Protein AF-A0A0J1LUR9-F1 (afdb_monomer_lite)

Secondary structure (DSSP, 8-state):
-----------------HHHHHHHHHHHHHHS-THHHHHHHHHHHHHHHHHHHHHHHTPPPPPHHHHHHHHHHHHTPPPPPPPTTS-GGGSPPPP--HHHHHHHHHHT-PPPPPP-PPPTTHHHHHHHTT----SSHHHHHHTHHHHHHHHHHHHHHS--------PPPP--GGGS-HHHHSS-HHHHHHHHHHHHHHHHHHHHHHTS-S-SS-SSTTTSPPPTT-------TTT--TT-HHHH-TTSPP-----TT-TT-SSPPPPHHHHHHHHHHHHHHHHHHHHHHHTS--

pLDDT: mean 70.34, std 15.07, range [24.92, 93.5]

Foldseek 3Di:
DDDDDDDDDDPDDDDPPLVNLLVVLCVQLVVDDDPRSVVSVLLSVVSVVVVVVVVLVPDDPDDLQNLQVLLCVLVVHDRDDDDPVDDSVPDDDPDDDPVSVVVSCVVPDRPDPDQQQQRPCLVVLCVVLVHDADPDRVVNSVCVVVSSVVSSVSVVPPDPPPPQPPLDDQDDLVNAPCVQVVPDSVSSRVVSVVSVVVSVVSVVCVPADPDPQHQACVSPPQDPVRPDQQAQPVQRASFFLCSHPVPDDGPNDNDACPPNGPGHDDDPVVVVVVVVVVVVVVVVVVVVVVVPPD

Sequence (294 aa):
MTTNHPAHGPVSLDRLSLNDAIAHADERAEALFGPCAAQHAQLATWLRELQERRKADSADPVSFDELNAAVAEVTGGNQHAWNANIYKGHQEVPFMNYNSLARIVDKYRVPQPAPVVVPDGLRLALSNAGIAAPESDEMLSAKSEKLIQALVTWVKERKPFQSAPAVPEEVSWEDVPEEITEDNMEVALAWAHGFNQCRAAMLQAGNSPVTPDGWCRTCRPVTMNDMRFVVCPECGNKRCPHANDHRHACTGSNEPGQEGSAYQAAPQQEVKSALEHGMQRYAGAMQKLSEGDK

Radius of gyration: 32.82 Å; chains: 1; bounding box: 70×82×93 Å

Structure (mmCIF, N/CA/C/O backbone):
data_AF-A0A0J1LUR9-F1
#
_entry.id   AF-A0A0J1LUR9-F1
#
loop_
_atom_site.group_PDB
_atom_site.id
_atom_site.type_symbol
_atom_site.label_atom_id
_atom_site.label_alt_id
_atom_site.label_comp_id
_atom_site.label_asym_id
_atom_site.label_entity_id
_atom_site.label_seq_id
_atom_site.pdbx_PDB_ins_code
_atom_site.Cartn_x
_atom_site.Cartn_y
_atom_site.Cartn_z
_atom_site.occupancy
_atom_site.B_iso_or_equiv
_atom_site.auth_seq_id
_atom_site.auth_comp_id
_atom_site.auth_asym_id
_atom_site.auth_atom_id
_atom_site.pdbx_PDB_model_num
ATOM 1 N N . MET A 1 1 ? 40.359 24.417 13.595 1.00 29.41 1 MET A N 1
ATOM 2 C CA . MET A 1 1 ? 40.807 23.852 12.306 1.00 29.41 1 MET A CA 1
ATOM 3 C C . MET A 1 1 ? 40.351 22.398 12.314 1.00 29.41 1 MET A C 1
ATOM 5 O O . MET A 1 1 ? 40.818 21.661 13.166 1.00 29.41 1 MET A O 1
ATOM 9 N N . THR A 1 2 ? 39.194 22.049 11.740 1.00 26.19 2 THR A N 1
ATOM 10 C CA . THR A 1 2 ? 39.004 21.663 10.318 1.00 26.19 2 THR A CA 1
ATOM 11 C C . THR A 1 2 ? 40.074 20.675 9.850 1.00 26.19 2 THR A C 1
ATOM 13 O O . THR A 1 2 ? 41.250 20.960 10.019 1.00 26.19 2 THR A O 1
ATOM 16 N N . THR A 1 3 ? 39.810 19.537 9.221 1.00 33.59 3 THR A N 1
ATOM 17 C CA . THR A 1 3 ? 38.622 18.900 8.620 1.00 33.59 3 THR A CA 1
ATOM 18 C C . THR A 1 3 ? 39.150 17.580 8.033 1.00 33.59 3 THR A C 1
ATOM 20 O O . THR A 1 3 ? 40.289 17.567 7.570 1.00 33.59 3 THR A O 1
ATOM 23 N N . ASN A 1 4 ? 38.326 16.527 7.983 1.00 27.27 4 ASN A N 1
ATOM 24 C CA . ASN A 1 4 ? 38.030 15.706 6.788 1.00 27.27 4 ASN A CA 1
ATOM 25 C C . ASN A 1 4 ? 37.753 14.223 7.108 1.00 27.27 4 ASN A C 1
ATOM 27 O O . ASN A 1 4 ? 38.591 13.482 7.609 1.00 27.27 4 ASN A O 1
ATOM 31 N N . HIS A 1 5 ? 36.523 13.847 6.768 1.00 25.25 5 HIS A N 1
ATOM 32 C CA . HIS A 1 5 ? 35.929 12.515 6.576 1.00 25.25 5 HIS A CA 1
ATOM 33 C C . HIS A 1 5 ? 36.316 11.983 5.160 1.00 25.25 5 HIS A C 1
ATOM 35 O O . HIS A 1 5 ? 37.014 12.724 4.463 1.00 25.25 5 HIS A O 1
ATOM 41 N N . PRO A 1 6 ? 35.750 10.894 4.575 1.00 51.88 6 PRO A N 1
ATOM 42 C CA . PRO A 1 6 ? 35.276 9.566 5.039 1.00 51.88 6 PRO A CA 1
ATOM 43 C C . PRO A 1 6 ? 35.841 8.385 4.183 1.00 51.88 6 PRO A C 1
ATOM 45 O O . PRO A 1 6 ? 36.256 8.606 3.054 1.00 51.88 6 PRO A O 1
ATOM 48 N N . ALA A 1 7 ? 35.752 7.123 4.645 1.00 25.42 7 ALA A N 1
ATOM 49 C CA . ALA A 1 7 ? 35.540 5.934 3.781 1.00 25.42 7 ALA A CA 1
ATOM 50 C C . ALA A 1 7 ? 35.374 4.627 4.599 1.00 25.42 7 ALA A C 1
ATOM 52 O O . ALA A 1 7 ? 36.327 4.124 5.176 1.00 25.42 7 ALA A O 1
ATOM 53 N N . HIS A 1 8 ? 34.145 4.099 4.600 1.00 30.41 8 HIS A N 1
ATOM 54 C CA . HIS A 1 8 ? 33.715 2.690 4.701 1.00 30.41 8 HIS A CA 1
ATOM 55 C C . HIS A 1 8 ? 34.299 1.715 5.757 1.00 30.41 8 HIS A C 1
ATOM 57 O O . HIS A 1 8 ? 35.410 1.212 5.643 1.00 30.41 8 HIS A O 1
ATOM 63 N N . GLY A 1 9 ? 33.414 1.288 6.669 1.00 24.92 9 GLY A N 1
ATOM 64 C CA . GLY A 1 9 ? 33.439 0.030 7.437 1.00 24.92 9 GLY A CA 1
ATOM 65 C C . GLY A 1 9 ? 32.079 -0.161 8.138 1.00 24.92 9 GLY A C 1
ATOM 66 O O . GLY A 1 9 ? 31.481 0.842 8.516 1.00 24.92 9 GLY A O 1
ATOM 67 N N . PRO A 1 10 ? 31.511 -1.378 8.211 1.00 31.48 10 PRO A N 1
ATOM 68 C CA . PRO A 1 10 ? 30.087 -1.628 7.988 1.00 31.48 10 PRO A CA 1
ATOM 69 C C . PRO A 1 10 ? 29.224 -1.335 9.217 1.00 31.48 10 PRO A C 1
ATOM 71 O O . PRO A 1 10 ? 29.441 -1.887 10.292 1.00 31.48 10 PRO A O 1
ATOM 74 N N . VAL A 1 11 ? 28.169 -0.539 9.043 1.00 29.33 11 VAL A N 1
ATOM 75 C CA . VAL A 1 11 ? 27.067 -0.511 10.011 1.00 29.33 11 VAL A CA 1
ATOM 76 C C . VAL A 1 11 ? 26.120 -1.651 9.643 1.00 29.33 11 VAL A C 1
ATOM 78 O O . VAL A 1 11 ? 25.184 -1.479 8.865 1.00 29.33 11 VAL A O 1
ATOM 81 N N . SER A 1 12 ? 26.429 -2.844 10.152 1.00 41.19 12 SER A N 1
ATOM 82 C CA . SER A 1 12 ? 25.520 -3.990 10.149 1.00 41.19 12 SER A CA 1
ATOM 83 C C . SER A 1 12 ? 24.542 -3.830 11.308 1.00 41.19 12 SER A C 1
ATOM 85 O O . SER A 1 12 ? 24.874 -4.111 12.455 1.00 41.19 12 SER A O 1
ATOM 87 N N . LEU A 1 13 ? 23.348 -3.331 11.004 1.00 34.88 13 LEU A N 1
ATOM 88 C CA . LEU A 1 13 ? 22.164 -3.500 11.840 1.00 34.88 13 LEU A CA 1
ATOM 89 C C . LEU A 1 13 ? 21.243 -4.420 11.050 1.00 34.88 13 LEU A C 1
ATOM 91 O O . LEU A 1 13 ? 20.850 -4.059 9.939 1.00 34.88 13 LEU A O 1
ATOM 95 N N . ASP A 1 14 ? 20.976 -5.606 11.590 1.00 39.88 14 ASP A N 1
ATOM 96 C CA . ASP A 1 14 ? 20.235 -6.691 10.949 1.00 39.88 14 ASP A CA 1
ATOM 97 C C . ASP A 1 14 ? 18.927 -6.201 10.314 1.00 39.88 14 ASP A C 1
ATOM 99 O O . ASP A 1 14 ? 17.872 -6.047 10.938 1.00 39.88 14 ASP A O 1
ATOM 103 N N . ARG A 1 15 ? 19.002 -5.935 9.009 1.00 43.66 15 ARG A N 1
ATOM 104 C CA . ARG A 1 15 ? 17.842 -5.730 8.157 1.00 43.66 15 ARG A CA 1
ATOM 105 C C . ARG A 1 15 ? 17.238 -7.109 7.948 1.00 43.66 15 ARG A C 1
ATOM 107 O O . ARG A 1 15 ? 17.767 -7.856 7.133 1.00 43.66 15 ARG A O 1
ATOM 114 N N . LEU A 1 16 ? 16.126 -7.424 8.624 1.00 49.53 16 LEU A N 1
ATOM 115 C CA . LEU A 1 16 ? 15.244 -8.494 8.133 1.00 49.53 16 LEU A CA 1
ATOM 116 C C . LEU A 1 16 ? 15.091 -8.299 6.624 1.00 49.53 16 LEU A C 1
ATOM 118 O O . LEU A 1 16 ? 14.771 -7.187 6.173 1.00 49.53 16 LEU A O 1
ATOM 122 N N . SER A 1 17 ? 15.394 -9.351 5.875 1.00 67.19 17 SER A N 1
ATOM 123 C CA . SER A 1 17 ? 15.273 -9.341 4.431 1.00 67.19 17 SER A CA 1
ATOM 124 C C . SER A 1 17 ? 13.818 -9.048 4.063 1.00 67.19 17 SER A C 1
ATOM 126 O O . SER A 1 17 ? 12.898 -9.231 4.865 1.00 67.19 17 SER A O 1
ATOM 128 N N . LEU A 1 18 ? 13.586 -8.561 2.845 1.00 66.50 18 LEU A N 1
ATOM 129 C CA . LEU A 1 18 ? 12.219 -8.326 2.376 1.00 66.50 18 LEU A CA 1
ATOM 130 C C . LEU A 1 18 ? 11.367 -9.609 2.473 1.00 66.50 18 LEU A C 1
ATOM 132 O O . LEU A 1 18 ? 10.183 -9.523 2.777 1.00 66.50 18 LEU A O 1
ATOM 136 N N . ASN A 1 19 ? 11.997 -10.782 2.327 1.00 72.25 19 ASN A N 1
ATOM 137 C CA . ASN A 1 19 ? 11.366 -12.087 2.524 1.00 72.25 19 ASN A CA 1
ATOM 138 C C . ASN A 1 19 ? 10.910 -12.301 3.969 1.00 72.25 19 ASN A C 1
ATOM 140 O O . ASN A 1 19 ? 9.778 -12.720 4.190 1.00 72.25 19 ASN A O 1
ATOM 144 N N . ASP A 1 20 ? 11.750 -11.973 4.951 1.00 72.50 20 ASP A N 1
ATOM 145 C CA . ASP A 1 20 ? 11.396 -12.179 6.358 1.00 72.50 20 ASP A CA 1
ATOM 146 C C . ASP A 1 20 ? 10.268 -11.230 6.794 1.00 72.50 20 ASP A C 1
ATOM 148 O O . ASP A 1 20 ? 9.433 -11.580 7.624 1.00 72.50 20 ASP A O 1
ATOM 152 N N . ALA A 1 21 ? 10.207 -10.028 6.207 1.00 69.62 21 ALA A N 1
ATOM 153 C CA . ALA A 1 21 ? 9.105 -9.094 6.434 1.00 69.62 21 ALA A CA 1
ATOM 154 C C . ALA A 1 21 ? 7.777 -9.596 5.838 1.00 69.62 21 ALA A C 1
ATOM 156 O O . ALA A 1 21 ? 6.734 -9.411 6.464 1.00 69.62 21 ALA A O 1
ATOM 157 N N . ILE A 1 22 ? 7.813 -10.237 4.662 1.00 76.69 22 ILE A N 1
ATOM 158 C CA . ILE A 1 22 ? 6.639 -10.881 4.050 1.00 76.69 22 ILE A CA 1
ATOM 159 C C . ILE A 1 22 ? 6.165 -12.037 4.935 1.00 76.69 22 ILE A C 1
ATOM 161 O O . ILE A 1 22 ? 5.005 -12.049 5.334 1.00 76.69 22 ILE A O 1
ATOM 165 N N . ALA A 1 23 ? 7.074 -12.941 5.310 1.00 74.06 23 ALA A N 1
ATOM 166 C CA . ALA A 1 23 ? 6.755 -14.102 6.138 1.00 74.06 23 ALA A CA 1
ATOM 167 C C . ALA A 1 23 ? 6.146 -13.698 7.490 1.00 74.06 23 ALA A C 1
ATOM 169 O O . ALA A 1 23 ? 5.145 -14.263 7.916 1.00 74.06 23 ALA A O 1
ATOM 170 N N . HIS A 1 24 ? 6.698 -12.666 8.134 1.00 74.12 24 HIS A N 1
ATOM 171 C CA . HIS A 1 24 ? 6.157 -12.149 9.387 1.00 74.12 24 HIS A CA 1
ATOM 172 C C . HIS A 1 24 ? 4.758 -11.534 9.230 1.00 74.12 24 HIS A C 1
ATOM 174 O O . HIS A 1 24 ? 3.910 -11.672 10.111 1.00 74.12 24 HIS A O 1
ATOM 180 N N . ALA A 1 25 ? 4.508 -10.824 8.126 1.00 72.31 25 ALA A N 1
ATOM 181 C CA . ALA A 1 25 ? 3.193 -10.257 7.854 1.00 72.31 25 ALA A CA 1
ATOM 182 C C . ALA A 1 25 ? 2.149 -11.355 7.585 1.00 72.31 25 ALA A C 1
ATOM 184 O O . ALA A 1 25 ? 1.036 -11.244 8.094 1.00 72.31 25 ALA A O 1
ATOM 185 N N . ASP A 1 26 ? 2.517 -12.420 6.869 1.00 77.25 26 ASP A N 1
ATOM 186 C CA . ASP A 1 26 ? 1.652 -13.584 6.630 1.00 77.25 26 ASP A CA 1
ATOM 187 C C . ASP A 1 26 ? 1.330 -14.332 7.930 1.00 77.25 26 ASP A C 1
ATOM 189 O O . ASP A 1 26 ? 0.161 -14.549 8.241 1.00 77.25 26 ASP A O 1
ATOM 193 N N . GLU A 1 27 ? 2.342 -14.632 8.749 1.00 74.12 27 GLU A N 1
ATOM 194 C CA . GLU A 1 27 ? 2.160 -15.298 10.047 1.00 74.12 27 GLU A CA 1
ATOM 195 C C . GLU A 1 27 ? 1.180 -14.519 10.940 1.00 74.12 27 GLU A C 1
ATOM 197 O O . GLU A 1 27 ? 0.311 -15.089 11.599 1.00 74.12 27 GLU A O 1
ATOM 202 N N . ARG A 1 28 ? 1.276 -13.184 10.939 1.00 68.31 28 ARG A N 1
ATOM 203 C CA . ARG A 1 28 ? 0.363 -12.322 11.700 1.00 68.31 28 ARG A CA 1
ATOM 204 C C . ARG A 1 28 ? -1.029 -12.236 11.090 1.00 68.31 28 ARG A C 1
ATOM 206 O O . ARG A 1 28 ? -1.985 -12.076 11.842 1.00 68.31 28 ARG A O 1
ATOM 213 N N . ALA A 1 29 ? -1.157 -12.341 9.772 1.00 69.25 29 ALA A N 1
ATOM 214 C CA . ALA A 1 29 ? -2.458 -12.420 9.120 1.00 69.25 29 ALA A CA 1
ATOM 215 C C . ALA A 1 29 ? -3.196 -13.714 9.491 1.00 69.25 29 ALA A C 1
ATOM 217 O O . ALA A 1 29 ? -4.405 -13.678 9.693 1.00 69.25 29 ALA A O 1
ATOM 218 N N . GLU A 1 30 ? -2.476 -14.829 9.629 1.00 74.38 30 GLU A N 1
ATOM 219 C CA . GLU A 1 30 ? -3.046 -16.125 10.019 1.00 74.38 30 GLU A CA 1
ATOM 220 C C . GLU A 1 30 ? -3.341 -16.223 11.524 1.00 74.38 30 GLU A C 1
ATOM 222 O O . GLU A 1 30 ? -4.343 -16.815 11.921 1.00 74.38 30 GLU A O 1
ATOM 227 N N . ALA A 1 31 ? -2.492 -15.635 12.371 1.00 62.41 31 ALA A N 1
ATOM 228 C CA . ALA A 1 31 ? -2.614 -15.736 13.827 1.00 62.41 31 ALA A CA 1
ATOM 229 C C . ALA A 1 31 ? -3.643 -14.775 14.454 1.00 62.41 31 ALA A C 1
ATOM 231 O O . ALA A 1 31 ? -4.005 -14.935 15.621 1.00 62.41 31 ALA A O 1
ATOM 232 N N . LEU A 1 32 ? -4.071 -13.739 13.728 1.00 65.19 32 LEU A N 1
ATOM 233 C CA . LEU A 1 32 ? -4.989 -12.709 14.221 1.00 65.19 32 LEU A CA 1
ATOM 234 C C . LEU A 1 32 ? -6.389 -12.885 13.619 1.00 65.19 32 LEU A C 1
ATOM 236 O O . LEU A 1 32 ? -6.575 -13.564 12.616 1.00 65.19 32 LEU A O 1
ATOM 240 N N . PHE A 1 33 ? -7.390 -12.225 14.209 1.00 61.62 33 PHE A N 1
ATOM 241 C CA . PHE A 1 33 ? -8.773 -12.260 13.723 1.00 61.62 33 PHE A CA 1
ATOM 242 C C . PHE A 1 33 ? -9.281 -10.865 13.339 1.00 61.62 33 PHE A C 1
ATOM 244 O O . PHE A 1 33 ? -8.815 -9.838 13.844 1.00 61.62 33 PHE A O 1
ATOM 251 N N . GLY A 1 34 ? -10.265 -10.828 12.439 1.00 63.56 34 GLY A N 1
ATOM 252 C CA . GLY A 1 34 ? -10.979 -9.606 12.076 1.00 63.56 34 GLY A CA 1
ATOM 253 C C . GLY A 1 34 ? -10.117 -8.570 11.329 1.00 63.56 34 GLY A C 1
ATOM 254 O O . GLY A 1 34 ? -9.243 -8.939 10.543 1.00 63.56 34 GLY A O 1
ATOM 255 N N . PRO A 1 35 ? -10.341 -7.259 11.541 1.00 55.19 35 PRO A N 1
ATOM 256 C CA . PRO A 1 35 ? -9.682 -6.194 10.777 1.00 55.19 35 PRO A CA 1
ATOM 257 C C . PRO A 1 35 ? -8.151 -6.190 10.883 1.00 55.19 35 PRO A C 1
ATOM 259 O O . PRO A 1 35 ? -7.469 -5.749 9.962 1.00 55.19 35 PRO A O 1
ATOM 262 N N . CYS A 1 36 ? -7.606 -6.692 11.994 1.00 55.28 36 CYS A N 1
ATOM 263 C CA . CYS A 1 36 ? -6.164 -6.759 12.214 1.00 55.28 36 CYS A CA 1
ATOM 264 C C . CYS A 1 36 ? -5.504 -7.791 11.282 1.00 55.28 36 CYS A C 1
ATOM 266 O O . CYS A 1 36 ? -4.502 -7.492 10.635 1.00 55.28 36 CYS A O 1
ATOM 268 N N . ALA A 1 37 ? -6.125 -8.964 11.126 1.00 60.25 37 ALA A N 1
ATOM 269 C CA . ALA A 1 37 ? -5.690 -9.990 10.179 1.00 60.25 37 ALA A CA 1
ATOM 270 C C . ALA A 1 37 ? -5.679 -9.463 8.735 1.00 60.25 37 ALA A C 1
ATOM 272 O O . ALA A 1 37 ? -4.696 -9.615 8.010 1.00 60.25 37 ALA A O 1
ATOM 273 N N . ALA A 1 38 ? -6.745 -8.753 8.348 1.00 62.56 38 ALA A N 1
ATOM 274 C CA . ALA A 1 38 ? -6.871 -8.155 7.020 1.00 62.56 38 ALA A CA 1
ATOM 275 C C . ALA A 1 38 ? -5.778 -7.108 6.736 1.00 62.56 38 ALA A C 1
ATOM 277 O O . ALA A 1 38 ? -5.227 -7.071 5.637 1.00 62.56 38 ALA A O 1
ATOM 278 N N . GLN A 1 39 ? -5.416 -6.289 7.729 1.00 66.94 39 GLN A N 1
ATOM 279 C CA . GLN A 1 39 ? -4.332 -5.308 7.599 1.00 66.94 39 GLN A CA 1
ATOM 280 C C . GLN A 1 39 ? -2.965 -5.975 7.402 1.00 66.94 39 GLN A C 1
ATOM 282 O O . GLN A 1 39 ? -2.175 -5.527 6.571 1.00 66.94 39 GLN A O 1
ATOM 287 N N . HIS A 1 40 ? -2.691 -7.058 8.132 1.00 68.75 40 HIS A N 1
ATOM 288 C CA . HIS A 1 40 ? -1.452 -7.819 7.980 1.00 68.75 40 HIS A CA 1
ATOM 289 C C . HIS A 1 40 ? -1.367 -8.522 6.612 1.00 68.75 40 HIS A C 1
ATOM 291 O O . HIS A 1 40 ? -0.330 -8.438 5.952 1.00 68.75 40 HIS A O 1
ATOM 297 N N . ALA A 1 41 ? -2.473 -9.090 6.120 1.00 70.19 41 ALA A N 1
ATOM 298 C CA . ALA A 1 41 ? -2.552 -9.667 4.774 1.00 70.19 41 ALA A CA 1
ATOM 299 C C . ALA A 1 41 ? -2.333 -8.613 3.670 1.00 70.19 41 ALA A C 1
ATOM 301 O O . ALA A 1 41 ? -1.650 -8.853 2.667 1.00 70.19 41 ALA A O 1
ATOM 302 N N . GLN A 1 42 ? -2.883 -7.412 3.863 1.00 73.88 42 GLN A N 1
ATOM 303 C CA . GLN A 1 42 ? -2.702 -6.302 2.934 1.00 73.88 42 GLN A CA 1
ATOM 304 C C . GLN A 1 42 ? -1.245 -5.810 2.915 1.00 73.88 42 GLN A C 1
ATOM 306 O O . GLN A 1 42 ? -0.678 -5.606 1.841 1.00 73.88 42 GLN A O 1
ATOM 311 N N . LEU A 1 43 ? -0.598 -5.711 4.082 1.00 76.19 43 LEU A N 1
ATOM 312 C CA . LEU A 1 43 ? 0.825 -5.382 4.185 1.00 76.19 43 LEU A CA 1
ATOM 313 C C . LEU A 1 43 ? 1.703 -6.421 3.470 1.00 76.19 43 LEU A C 1
ATOM 315 O O . LEU A 1 43 ? 2.598 -6.038 2.717 1.00 76.19 43 LEU A O 1
ATOM 319 N N . ALA A 1 44 ? 1.432 -7.719 3.650 1.00 76.88 44 ALA A N 1
ATOM 320 C CA . ALA A 1 44 ? 2.150 -8.785 2.948 1.00 76.88 44 ALA A CA 1
ATOM 321 C C . ALA A 1 44 ? 2.029 -8.643 1.420 1.00 76.88 44 ALA A C 1
ATOM 323 O O . ALA A 1 44 ? 3.008 -8.810 0.691 1.00 76.88 44 ALA A O 1
ATOM 324 N N . THR A 1 45 ? 0.848 -8.259 0.930 1.00 80.06 45 THR A N 1
ATOM 325 C CA . THR A 1 45 ? 0.602 -8.003 -0.498 1.00 80.06 45 THR A CA 1
ATOM 326 C C . THR A 1 45 ? 1.469 -6.858 -1.029 1.00 80.06 45 THR A C 1
ATOM 328 O O . THR A 1 45 ? 2.160 -7.033 -2.033 1.00 80.06 45 THR A O 1
ATOM 331 N N . TRP A 1 46 ? 1.526 -5.718 -0.331 1.00 79.25 46 TRP A N 1
ATOM 332 C CA . TRP A 1 46 ? 2.378 -4.590 -0.736 1.00 79.25 46 TRP A CA 1
ATOM 333 C C . TRP A 1 46 ? 3.871 -4.928 -0.708 1.00 79.25 46 TRP A C 1
ATOM 335 O O . TRP A 1 46 ? 4.631 -4.469 -1.560 1.00 79.25 46 TRP A O 1
ATOM 345 N N . LEU A 1 47 ? 4.308 -5.733 0.265 1.00 78.12 47 LEU A N 1
ATOM 346 C CA . LEU A 1 47 ? 5.705 -6.150 0.370 1.00 78.12 47 LEU A CA 1
ATOM 347 C C . LEU A 1 47 ? 6.124 -7.062 -0.790 1.00 78.12 47 LEU A C 1
ATOM 349 O O . LEU A 1 47 ? 7.233 -6.904 -1.304 1.00 78.12 47 LEU A O 1
ATOM 353 N N . ARG A 1 48 ? 5.237 -7.955 -1.248 1.00 79.25 48 ARG A N 1
ATOM 354 C CA . ARG A 1 48 ? 5.468 -8.761 -2.459 1.00 79.25 48 ARG A CA 1
ATOM 355 C C . ARG A 1 48 ? 5.529 -7.895 -3.715 1.00 79.25 48 ARG A C 1
ATOM 357 O O . ARG A 1 48 ? 6.415 -8.087 -4.540 1.00 79.25 48 ARG A O 1
ATOM 364 N N . GLU A 1 49 ? 4.654 -6.899 -3.842 1.00 76.19 49 GLU A N 1
ATOM 365 C CA . GLU A 1 49 ? 4.697 -5.973 -4.979 1.00 76.19 49 GLU A CA 1
ATOM 366 C C . GLU A 1 49 ? 6.013 -5.177 -5.018 1.00 76.19 49 GLU A C 1
ATOM 368 O O . GLU A 1 49 ? 6.642 -5.047 -6.070 1.00 76.19 49 GLU A O 1
ATOM 373 N N . LEU A 1 50 ? 6.489 -4.707 -3.861 1.00 70.31 50 LEU A N 1
ATOM 374 C CA . LEU A 1 50 ? 7.798 -4.064 -3.745 1.00 70.31 50 LEU A CA 1
ATOM 375 C C . LEU A 1 50 ? 8.944 -5.015 -4.125 1.00 70.31 50 LEU A C 1
ATOM 377 O O . LEU A 1 50 ? 9.923 -4.590 -4.740 1.00 70.31 50 LEU A O 1
ATOM 381 N N . GLN A 1 51 ? 8.833 -6.296 -3.768 1.00 75.25 51 GLN A N 1
ATOM 382 C CA . GLN A 1 51 ? 9.828 -7.305 -4.116 1.00 75.25 51 GLN A CA 1
ATOM 383 C C . GLN A 1 51 ? 9.926 -7.509 -5.627 1.00 75.25 51 GLN A C 1
ATOM 385 O O . GLN A 1 51 ? 11.035 -7.542 -6.159 1.00 75.25 51 GLN A O 1
ATOM 390 N N . GLU A 1 52 ? 8.793 -7.610 -6.319 1.00 69.94 52 GLU A N 1
ATOM 391 C CA . GLU A 1 52 ? 8.770 -7.755 -7.776 1.00 69.94 52 GLU A CA 1
ATOM 392 C C . GLU A 1 52 ? 9.334 -6.518 -8.483 1.00 69.94 52 GLU A C 1
ATOM 394 O O . GLU A 1 52 ? 10.118 -6.653 -9.421 1.00 69.94 52 GLU A O 1
ATOM 399 N N . ARG A 1 53 ? 9.054 -5.311 -7.976 1.00 65.88 53 ARG A N 1
ATOM 400 C CA . ARG A 1 53 ? 9.672 -4.077 -8.495 1.00 65.88 53 ARG A CA 1
ATOM 401 C C . ARG A 1 53 ? 11.192 -4.086 -8.337 1.00 65.88 53 ARG A C 1
ATOM 403 O O . ARG A 1 53 ? 11.905 -3.785 -9.288 1.00 65.88 53 ARG A O 1
ATOM 410 N N . ARG A 1 54 ? 11.704 -4.516 -7.178 1.00 65.44 54 ARG A N 1
ATOM 411 C CA . ARG A 1 54 ? 13.156 -4.646 -6.966 1.00 65.44 54 ARG A CA 1
ATOM 412 C C . ARG A 1 54 ? 13.802 -5.683 -7.880 1.00 65.44 54 ARG A C 1
ATOM 414 O O . ARG A 1 54 ? 14.929 -5.461 -8.303 1.00 65.44 54 ARG A O 1
ATOM 421 N N . LYS A 1 55 ? 13.117 -6.789 -8.188 1.00 64.06 55 LYS A N 1
ATOM 422 C CA . LYS A 1 55 ? 13.603 -7.778 -9.166 1.00 64.06 55 LYS A CA 1
ATOM 423 C C . LYS A 1 55 ? 13.630 -7.209 -10.588 1.00 64.06 55 LYS A C 1
ATOM 425 O O . LYS A 1 55 ? 14.560 -7.504 -11.328 1.00 64.06 55 LYS A O 1
ATOM 430 N N . ALA A 1 56 ? 12.640 -6.395 -10.960 1.00 58.03 56 ALA A N 1
ATOM 431 C CA . ALA A 1 56 ? 12.590 -5.745 -12.269 1.00 58.03 56 ALA A CA 1
ATOM 432 C C . ALA A 1 56 ? 13.709 -4.702 -12.450 1.00 58.03 56 ALA A C 1
ATOM 434 O O . ALA A 1 56 ? 14.319 -4.645 -13.515 1.00 58.03 56 ALA A O 1
ATOM 435 N N . ASP A 1 57 ? 14.025 -3.936 -11.400 1.00 54.25 57 ASP A N 1
ATOM 436 C CA . ASP A 1 57 ? 15.096 -2.930 -11.415 1.00 54.25 57 ASP A CA 1
ATOM 437 C C . ASP A 1 57 ? 16.506 -3.534 -11.258 1.00 54.25 57 ASP A C 1
ATOM 439 O O . ASP A 1 57 ? 17.496 -2.878 -11.581 1.00 54.25 57 ASP A O 1
ATOM 443 N N . SER A 1 58 ? 16.618 -4.776 -10.769 1.00 52.72 58 SER A N 1
ATOM 444 C CA . SER A 1 58 ? 17.896 -5.488 -10.624 1.00 52.72 58 SER A CA 1
ATOM 445 C C . SER A 1 58 ? 18.247 -6.383 -11.813 1.00 52.72 58 SER A C 1
ATOM 447 O O . SER A 1 58 ? 19.138 -7.222 -11.678 1.00 52.72 58 SER A O 1
ATOM 449 N N . ALA A 1 59 ? 17.537 -6.285 -12.940 1.00 59.47 59 ALA A N 1
ATOM 450 C CA . ALA A 1 59 ? 17.908 -7.038 -14.130 1.00 59.47 59 ALA A CA 1
ATOM 451 C C . ALA A 1 59 ? 19.311 -6.605 -14.580 1.00 59.47 59 ALA A C 1
ATOM 453 O O . ALA A 1 59 ? 19.539 -5.430 -14.882 1.00 59.47 59 ALA A O 1
ATOM 454 N N . ASP A 1 60 ? 20.254 -7.549 -14.591 1.00 63.59 60 ASP A N 1
ATOM 455 C CA . ASP A 1 60 ? 21.622 -7.272 -15.011 1.00 63.59 60 ASP A CA 1
ATOM 456 C C . ASP A 1 60 ? 21.626 -6.731 -16.452 1.00 63.59 60 ASP A C 1
ATOM 458 O O . ASP A 1 60 ? 20.903 -7.245 -17.315 1.00 63.59 60 ASP A O 1
ATOM 462 N N . PRO A 1 61 ? 22.416 -5.683 -16.744 1.00 69.38 61 PRO A N 1
ATOM 463 C CA . PRO A 1 61 ? 22.521 -5.162 -18.097 1.00 69.38 61 PRO A CA 1
ATOM 464 C C . PRO A 1 61 ? 23.024 -6.255 -19.044 1.00 69.38 61 PRO A C 1
ATOM 466 O O . PRO A 1 61 ? 23.987 -6.959 -18.740 1.00 69.38 61 PRO A O 1
ATOM 469 N N . VAL A 1 62 ? 22.383 -6.364 -20.212 1.00 79.69 62 VAL A N 1
ATOM 470 C CA . VAL A 1 62 ? 22.735 -7.340 -21.255 1.00 79.69 62 VAL A CA 1
ATOM 471 C C . VAL A 1 62 ? 24.217 -7.210 -21.599 1.00 79.69 62 VAL A C 1
ATOM 473 O O . VAL A 1 62 ? 24.708 -6.113 -21.888 1.00 79.69 62 VAL A O 1
ATOM 476 N N . SER A 1 63 ? 24.939 -8.328 -21.590 1.00 86.31 63 SER A N 1
ATOM 477 C CA . SER A 1 63 ? 26.357 -8.316 -21.929 1.00 86.31 63 SER A CA 1
ATOM 478 C C . SER A 1 63 ? 26.573 -8.057 -23.424 1.00 86.31 63 SER A C 1
ATOM 480 O O . SER A 1 63 ? 25.745 -8.390 -24.275 1.00 86.31 63 SER A O 1
ATOM 482 N N . PHE A 1 64 ? 27.739 -7.510 -23.784 1.00 86.38 64 PHE A N 1
ATOM 483 C CA . PHE A 1 64 ? 28.090 -7.319 -25.196 1.00 86.38 64 PHE A CA 1
ATOM 484 C C . PHE A 1 64 ? 28.108 -8.639 -25.986 1.00 86.38 64 PHE A C 1
ATOM 486 O O . PHE A 1 64 ? 27.812 -8.636 -27.178 1.00 86.38 64 PHE A O 1
ATOM 493 N N . ASP A 1 65 ? 28.428 -9.764 -25.339 1.00 87.94 65 ASP A N 1
ATOM 494 C CA . ASP A 1 65 ? 28.461 -11.083 -25.982 1.00 87.94 65 ASP A CA 1
ATOM 495 C C . ASP A 1 65 ? 27.061 -11.592 -26.336 1.00 87.94 65 ASP A C 1
ATOM 497 O O . ASP A 1 65 ? 26.843 -12.067 -27.452 1.00 87.94 65 ASP A O 1
ATOM 501 N N . GLU A 1 66 ? 26.100 -11.428 -25.426 1.00 87.56 66 GLU A N 1
ATOM 502 C CA . GLU A 1 66 ? 24.695 -11.767 -25.669 1.00 87.56 66 GLU A CA 1
ATOM 503 C C . GLU A 1 66 ? 24.085 -10.872 -26.747 1.00 87.56 66 GLU A C 1
ATOM 505 O O . GLU A 1 66 ? 23.395 -11.365 -27.642 1.00 87.56 66 GLU A O 1
ATOM 510 N N . LEU A 1 67 ? 24.393 -9.571 -26.712 1.00 86.44 67 LEU A N 1
ATOM 511 C CA . LEU A 1 67 ? 23.946 -8.631 -27.735 1.00 86.44 67 LEU A CA 1
ATOM 512 C C . LEU A 1 67 ? 24.485 -9.017 -29.121 1.00 86.44 67 LEU A C 1
ATOM 514 O O . LEU A 1 67 ? 23.732 -9.037 -30.093 1.00 86.44 67 LEU A O 1
ATOM 518 N N . ASN A 1 68 ? 25.767 -9.374 -29.218 1.00 86.62 68 ASN A N 1
ATOM 519 C CA . ASN A 1 68 ? 26.391 -9.828 -30.464 1.00 86.62 68 ASN A CA 1
ATOM 520 C C . ASN A 1 68 ? 25.744 -11.120 -30.999 1.00 86.62 68 ASN A C 1
ATOM 522 O O . ASN A 1 68 ? 25.449 -11.218 -32.191 1.00 86.62 68 ASN A O 1
ATOM 526 N N . ALA A 1 69 ? 25.441 -12.084 -30.125 1.00 87.50 69 ALA A N 1
ATOM 527 C CA . ALA A 1 69 ? 24.730 -13.300 -30.517 1.00 87.50 69 ALA A CA 1
ATOM 528 C C . ALA A 1 69 ? 23.323 -13.000 -31.076 1.00 87.50 69 ALA A C 1
ATOM 530 O O . ALA A 1 69 ? 22.936 -13.555 -32.105 1.00 87.50 69 ALA A O 1
ATOM 531 N N . ALA A 1 70 ? 22.578 -12.077 -30.459 1.00 86.00 70 ALA A N 1
ATOM 532 C CA . ALA A 1 70 ? 21.266 -11.664 -30.960 1.00 86.00 70 ALA A CA 1
ATOM 533 C C . ALA A 1 70 ? 21.342 -10.911 -32.297 1.00 86.00 70 ALA A C 1
ATOM 535 O O . ALA A 1 70 ? 20.485 -11.101 -33.161 1.00 86.00 70 ALA A O 1
ATOM 536 N N . VAL A 1 71 ? 22.372 -10.083 -32.500 1.00 84.06 71 VAL A N 1
ATOM 537 C CA . VAL A 1 71 ? 22.618 -9.419 -33.789 1.00 84.06 71 VAL A CA 1
ATOM 538 C C . VAL A 1 71 ? 22.833 -10.454 -34.894 1.00 84.06 71 VAL A C 1
ATOM 540 O O . VAL A 1 71 ? 22.213 -10.340 -35.953 1.00 84.06 71 VAL A O 1
ATOM 543 N N . ALA A 1 72 ? 23.651 -11.479 -34.646 1.00 85.00 72 ALA A N 1
ATOM 544 C CA . ALA A 1 72 ? 23.910 -12.556 -35.602 1.00 85.00 72 ALA A CA 1
ATOM 545 C C . ALA A 1 72 ? 22.623 -13.313 -35.975 1.00 85.00 72 ALA A C 1
ATOM 547 O O . ALA A 1 72 ? 22.303 -13.465 -37.153 1.00 85.00 72 ALA A O 1
ATOM 548 N N . GLU A 1 73 ? 21.832 -13.696 -34.969 1.00 85.31 73 GLU A N 1
ATOM 549 C CA . GLU A 1 73 ? 20.556 -14.397 -35.145 1.00 85.31 73 GLU A CA 1
ATOM 550 C C . GLU A 1 73 ? 19.574 -13.598 -36.018 1.00 85.31 73 GLU A C 1
ATOM 552 O O . GLU A 1 73 ? 19.016 -14.118 -36.984 1.00 85.31 73 GLU A O 1
ATOM 557 N N . VAL A 1 74 ? 19.374 -12.315 -35.706 1.00 81.56 74 VAL A N 1
ATOM 558 C CA . VAL A 1 74 ? 18.329 -11.494 -36.336 1.00 81.56 74 VAL A CA 1
ATOM 559 C C . VAL A 1 74 ? 18.738 -10.973 -37.719 1.00 81.56 74 VAL A C 1
ATOM 561 O O . VAL A 1 74 ? 17.876 -10.652 -38.544 1.00 81.56 74 VAL A O 1
ATOM 564 N N . THR A 1 75 ? 20.038 -10.875 -37.994 1.00 79.06 75 THR A N 1
ATOM 565 C CA . THR A 1 75 ? 20.552 -10.490 -39.318 1.00 79.06 75 THR A CA 1
ATOM 566 C C . THR A 1 75 ? 20.824 -11.689 -40.226 1.00 79.06 75 THR A C 1
ATOM 568 O O . THR A 1 75 ? 21.017 -11.494 -41.424 1.00 79.06 75 THR A O 1
ATOM 571 N N . GLY A 1 76 ? 20.830 -12.917 -39.689 1.00 75.50 76 GLY A N 1
ATOM 572 C CA . GLY A 1 76 ? 21.269 -14.115 -40.412 1.00 75.50 76 GLY A CA 1
ATOM 573 C C . GLY A 1 76 ? 22.762 -14.089 -40.763 1.00 75.50 76 GLY A C 1
ATOM 574 O O . GLY A 1 76 ? 23.197 -14.817 -41.654 1.00 75.50 76 GLY A O 1
ATOM 575 N N . GLY A 1 77 ? 23.527 -13.210 -40.109 1.00 73.06 77 GLY A N 1
ATOM 576 C CA . GLY A 1 77 ? 24.958 -13.022 -40.309 1.00 73.06 77 GLY A CA 1
ATOM 577 C C . GLY A 1 77 ? 25.796 -13.860 -39.346 1.00 73.06 77 GLY A C 1
ATOM 578 O O . GLY A 1 77 ? 25.310 -14.368 -38.338 1.00 73.06 77 GLY A O 1
ATOM 579 N N . ASN A 1 78 ? 27.090 -13.981 -39.643 1.00 74.62 78 ASN A N 1
ATOM 580 C CA . ASN A 1 78 ? 28.037 -14.601 -38.720 1.00 74.62 78 ASN A CA 1
ATOM 581 C C . ASN A 1 78 ? 28.211 -13.734 -37.467 1.00 74.62 78 ASN A C 1
ATOM 583 O O . ASN A 1 78 ? 28.209 -12.505 -37.548 1.00 74.62 78 ASN A O 1
ATOM 587 N N . GLN A 1 79 ? 28.417 -14.380 -36.321 1.00 78.62 79 GLN A N 1
ATOM 588 C CA . GLN A 1 79 ? 28.712 -13.688 -35.070 1.00 78.62 79 GLN A CA 1
ATOM 589 C C . GLN A 1 79 ? 30.010 -12.878 -35.194 1.00 78.62 79 GLN A C 1
ATOM 591 O O . GLN A 1 79 ? 31.014 -13.377 -35.711 1.00 78.62 79 GLN A O 1
ATOM 596 N N . HIS A 1 80 ? 29.988 -11.625 -34.729 1.00 83.00 80 HIS A N 1
ATOM 597 C CA . HIS A 1 80 ? 31.148 -10.739 -34.811 1.00 83.00 80 HIS A CA 1
ATOM 598 C C . HIS A 1 80 ? 32.288 -11.278 -33.946 1.00 83.00 80 HIS A C 1
ATOM 600 O O . HIS A 1 80 ? 32.087 -11.598 -32.772 1.00 83.00 80 HIS A O 1
ATOM 606 N N . ALA A 1 81 ? 33.490 -11.362 -34.513 1.00 86.38 81 ALA A N 1
ATOM 607 C CA . ALA A 1 81 ? 34.675 -11.790 -33.784 1.00 86.38 81 ALA A CA 1
ATOM 608 C C . ALA A 1 81 ? 35.299 -10.595 -33.053 1.00 86.38 81 ALA A C 1
ATOM 610 O O . ALA A 1 81 ? 35.757 -9.638 -33.676 1.00 86.38 81 ALA A O 1
ATOM 611 N N . TRP A 1 82 ? 35.344 -10.656 -31.721 1.00 88.69 82 TRP A N 1
ATOM 612 C CA . TRP A 1 82 ? 35.897 -9.569 -30.919 1.00 88.69 82 TRP A CA 1
ATOM 613 C C . TRP A 1 82 ? 37.403 -9.416 -31.105 1.00 88.69 82 TRP A C 1
ATOM 615 O O . TRP A 1 82 ? 38.171 -10.358 -30.907 1.00 88.69 82 TRP A O 1
ATOM 625 N N . ASN A 1 83 ? 37.841 -8.186 -31.363 1.00 87.31 83 ASN A N 1
ATOM 626 C CA . ASN A 1 83 ? 39.249 -7.835 -31.227 1.00 87.31 83 ASN A CA 1
ATOM 627 C C . ASN A 1 83 ? 39.600 -7.636 -29.743 1.00 87.31 83 ASN A C 1
ATOM 629 O O . ASN A 1 83 ? 39.069 -6.730 -29.103 1.00 87.31 83 ASN A O 1
ATOM 633 N N . ALA A 1 84 ? 40.511 -8.448 -29.202 1.00 87.50 84 ALA A N 1
ATOM 634 C CA . ALA A 1 84 ? 40.918 -8.384 -27.794 1.00 87.50 84 ALA A CA 1
ATOM 635 C C . ALA A 1 84 ? 41.598 -7.056 -27.394 1.00 87.50 84 ALA A C 1
ATOM 637 O O . ALA A 1 84 ? 41.620 -6.715 -26.214 1.00 87.50 84 ALA A O 1
ATOM 638 N N . ASN A 1 85 ? 42.118 -6.292 -28.360 1.00 91.38 85 ASN A N 1
ATOM 639 C CA . ASN A 1 85 ? 42.804 -5.018 -28.119 1.00 91.38 85 ASN A CA 1
ATOM 640 C C . ASN A 1 85 ? 41.864 -3.802 -28.133 1.00 91.38 85 ASN A C 1
ATOM 642 O O . ASN A 1 85 ? 42.321 -2.678 -27.936 1.00 91.38 85 ASN A O 1
ATOM 646 N N . ILE A 1 86 ? 40.568 -3.997 -28.399 1.00 85.56 86 ILE A N 1
ATOM 647 C CA . ILE A 1 86 ? 39.591 -2.910 -28.507 1.00 85.56 86 ILE A CA 1
ATOM 648 C C . ILE A 1 86 ? 38.436 -3.199 -27.556 1.00 85.56 86 ILE A C 1
ATOM 650 O O . ILE A 1 86 ? 37.831 -4.270 -27.603 1.00 85.56 86 ILE A O 1
ATOM 654 N N . TYR A 1 87 ? 38.087 -2.227 -26.712 1.00 84.62 87 TYR A N 1
ATOM 655 C CA . TYR A 1 87 ? 36.904 -2.331 -25.862 1.00 84.62 87 TYR A CA 1
ATOM 656 C C . TYR A 1 87 ? 35.660 -2.640 -26.707 1.00 84.62 87 TYR A C 1
ATOM 658 O O . TYR A 1 87 ? 35.406 -1.956 -27.698 1.00 84.62 87 TYR A O 1
ATOM 666 N N . LYS A 1 88 ? 34.880 -3.654 -26.312 1.00 84.38 88 LYS A N 1
ATOM 667 C CA . LYS A 1 88 ? 33.763 -4.193 -27.112 1.00 84.38 88 LYS A CA 1
ATOM 668 C C . LYS A 1 88 ? 32.753 -3.123 -27.550 1.00 84.38 88 LYS A C 1
ATOM 670 O O . LYS A 1 88 ? 32.280 -3.173 -28.677 1.00 84.38 88 LYS A O 1
ATOM 675 N N . GLY A 1 89 ? 32.495 -2.116 -26.712 1.00 81.44 89 GLY A N 1
ATOM 676 C CA . GLY A 1 89 ? 31.585 -1.008 -27.034 1.00 81.44 89 GLY A CA 1
ATOM 677 C C . GLY A 1 89 ? 32.101 0.016 -28.059 1.00 81.44 89 GLY A C 1
ATOM 678 O O . GLY A 1 89 ? 31.346 0.902 -28.435 1.00 81.44 89 GLY A O 1
ATOM 679 N N . HIS A 1 90 ? 33.361 -0.078 -28.501 1.00 85.81 90 HIS A N 1
ATOM 680 C CA . HIS A 1 90 ? 33.975 0.817 -29.497 1.00 85.81 90 HIS A CA 1
ATOM 681 C C . HIS A 1 90 ? 34.340 0.101 -30.812 1.00 85.81 90 HIS A C 1
ATOM 683 O O . HIS A 1 90 ? 35.097 0.643 -31.614 1.00 85.81 90 HIS A O 1
ATOM 689 N N . GLN A 1 91 ? 33.853 -1.124 -31.031 1.00 86.56 91 GLN A N 1
ATOM 690 C CA . GLN A 1 91 ? 34.078 -1.863 -32.278 1.00 86.56 91 GLN A CA 1
ATOM 691 C C . GLN A 1 91 ? 32.957 -1.596 -33.289 1.00 86.56 91 GLN A C 1
ATOM 693 O O . GLN A 1 91 ? 31.830 -1.279 -32.912 1.00 86.56 91 GLN A O 1
ATOM 698 N N . GLU A 1 92 ? 33.275 -1.723 -34.578 1.00 77.44 92 GLU A N 1
ATOM 699 C CA . GLU A 1 92 ? 32.296 -1.571 -35.654 1.00 77.44 92 GLU A CA 1
ATOM 700 C C . GLU A 1 92 ? 31.179 -2.611 -35.518 1.00 77.44 92 GLU A C 1
ATOM 702 O O . GLU A 1 92 ? 31.429 -3.801 -35.326 1.00 77.44 92 GLU A O 1
ATOM 707 N N . VAL A 1 93 ? 29.936 -2.146 -35.614 1.00 70.69 93 VAL A N 1
ATOM 708 C CA . VAL A 1 93 ? 28.755 -3.010 -35.625 1.00 70.69 93 VAL A CA 1
ATOM 709 C C . VAL A 1 93 ? 28.458 -3.484 -37.051 1.00 70.69 93 VAL A C 1
ATOM 711 O O . VAL A 1 93 ? 28.582 -2.692 -37.989 1.00 70.69 93 VAL A O 1
ATOM 714 N N . PRO A 1 94 ? 28.027 -4.746 -37.242 1.00 71.56 94 PRO A N 1
ATOM 715 C CA . PRO A 1 94 ? 27.593 -5.238 -38.546 1.00 71.56 94 PRO A CA 1
ATOM 716 C C . PRO A 1 94 ? 26.488 -4.364 -39.152 1.00 71.56 94 PRO A C 1
ATOM 718 O O . PRO A 1 94 ? 25.614 -3.863 -38.440 1.00 71.56 94 PRO A O 1
ATOM 721 N N . PHE A 1 95 ? 26.492 -4.212 -40.479 1.00 72.50 95 PHE A N 1
ATOM 722 C CA . PHE A 1 95 ? 25.443 -3.474 -41.181 1.00 72.50 95 PHE A CA 1
ATOM 723 C C . PHE A 1 95 ? 24.071 -4.127 -40.942 1.00 72.50 95 PHE A C 1
ATOM 725 O O . PHE A 1 95 ? 23.866 -5.304 -41.240 1.00 72.50 95 PHE A O 1
ATOM 732 N N . MET A 1 96 ? 23.125 -3.349 -40.413 1.00 79.44 96 MET A N 1
ATOM 733 C CA . MET A 1 96 ? 21.807 -3.809 -39.974 1.00 79.44 96 MET A CA 1
ATOM 734 C C . MET A 1 96 ? 20.705 -2.885 -40.493 1.00 79.44 96 MET A C 1
ATOM 736 O O . MET A 1 96 ? 20.848 -1.665 -40.477 1.00 79.44 96 MET A O 1
ATOM 740 N N . ASN A 1 97 ? 19.572 -3.464 -40.903 1.00 80.69 97 ASN A N 1
ATOM 741 C CA . ASN A 1 97 ? 18.371 -2.699 -41.245 1.00 80.69 97 ASN A CA 1
ATOM 742 C C . ASN A 1 97 ? 17.483 -2.429 -40.010 1.00 80.69 97 ASN A C 1
ATOM 744 O O . ASN A 1 97 ? 17.563 -3.126 -38.996 1.00 80.69 97 ASN A O 1
ATOM 748 N N . TYR A 1 98 ? 16.585 -1.444 -40.110 1.00 83.06 98 TYR A N 1
ATOM 749 C CA . TYR A 1 98 ? 15.699 -1.053 -39.004 1.00 83.06 98 TYR A CA 1
ATOM 750 C C . TYR A 1 98 ? 14.750 -2.163 -38.524 1.00 83.06 98 TYR A C 1
ATOM 752 O O . TYR A 1 98 ? 14.408 -2.188 -37.346 1.00 83.06 98 TYR A O 1
ATOM 760 N N . ASN A 1 99 ? 14.351 -3.102 -39.389 1.00 82.69 99 ASN A N 1
ATOM 761 C CA . ASN A 1 99 ? 13.477 -4.215 -38.995 1.00 82.69 99 ASN A CA 1
ATOM 762 C C . ASN A 1 99 ? 14.205 -5.200 -38.071 1.00 82.69 99 ASN A C 1
ATOM 764 O O . ASN A 1 99 ? 13.647 -5.653 -37.072 1.00 82.69 99 ASN A O 1
ATOM 768 N N . SER A 1 100 ? 15.460 -5.518 -38.388 1.00 83.88 100 SER A N 1
ATOM 769 C CA . SER A 1 100 ? 16.326 -6.330 -37.536 1.00 83.88 100 SER A CA 1
ATOM 770 C C . SER A 1 100 ? 16.636 -5.609 -36.222 1.00 83.88 100 SER A C 1
ATOM 772 O O . SER A 1 100 ? 16.565 -6.226 -35.162 1.00 83.88 100 SER A O 1
ATOM 774 N N . LEU A 1 101 ? 16.875 -4.293 -36.265 1.00 82.56 101 LEU A N 1
ATOM 775 C CA . LEU A 1 101 ? 17.074 -3.491 -35.056 1.00 82.56 101 LEU A CA 1
ATOM 776 C C . LEU A 1 101 ? 15.839 -3.521 -34.145 1.00 82.56 101 LEU A C 1
ATOM 778 O O . LEU A 1 101 ? 15.972 -3.757 -32.949 1.00 82.56 101 LEU A O 1
ATOM 782 N N . ALA A 1 102 ? 14.641 -3.343 -34.707 1.00 83.56 102 ALA A N 1
ATOM 783 C CA . ALA A 1 102 ? 13.391 -3.372 -33.950 1.00 83.56 102 ALA A CA 1
ATOM 784 C C . ALA A 1 102 ? 13.180 -4.715 -33.231 1.00 83.56 102 ALA A C 1
ATOM 786 O O . ALA A 1 102 ? 12.857 -4.733 -32.048 1.00 83.56 102 ALA A O 1
ATOM 787 N N . ARG A 1 103 ? 13.456 -5.840 -33.901 1.00 84.50 103 ARG A N 1
ATOM 788 C CA . ARG A 1 103 ? 13.358 -7.182 -33.300 1.00 84.50 103 ARG A CA 1
ATOM 789 C C . ARG A 1 103 ? 14.325 -7.394 -32.136 1.00 84.50 103 ARG A C 1
ATOM 791 O O . ARG A 1 103 ? 13.962 -8.041 -31.160 1.00 84.50 103 ARG A O 1
ATOM 798 N N . ILE A 1 104 ? 15.544 -6.862 -32.231 1.00 84.12 104 ILE A N 1
ATOM 799 C CA . ILE A 1 104 ? 16.527 -6.928 -31.139 1.00 84.12 104 ILE A CA 1
ATOM 800 C C . ILE A 1 104 ? 16.075 -6.056 -29.973 1.00 84.12 104 ILE A C 1
ATOM 802 O O . ILE A 1 104 ? 16.118 -6.503 -28.830 1.00 84.12 104 ILE A O 1
ATOM 806 N N . VAL A 1 105 ? 15.601 -4.841 -30.259 1.00 83.88 105 VAL A N 1
ATOM 807 C CA . VAL A 1 105 ? 15.041 -3.950 -29.238 1.00 83.88 105 VAL A CA 1
ATOM 808 C C . VAL A 1 105 ? 13.891 -4.637 -28.511 1.00 83.88 105 VAL A C 1
ATOM 810 O O . VAL A 1 105 ? 13.900 -4.652 -27.288 1.00 83.88 105 VAL A O 1
ATOM 813 N N . ASP A 1 106 ? 12.956 -5.262 -29.225 1.00 83.38 106 ASP A N 1
ATOM 814 C CA . ASP A 1 106 ? 11.827 -5.964 -28.609 1.00 83.38 106 ASP A CA 1
ATOM 815 C C . ASP A 1 106 ? 12.260 -7.204 -27.811 1.00 83.38 106 ASP A C 1
ATOM 817 O O . ASP A 1 106 ? 11.697 -7.460 -26.750 1.00 83.38 106 ASP A O 1
ATOM 821 N N . LYS A 1 107 ? 13.300 -7.931 -28.249 1.00 81.44 107 LYS A N 1
ATOM 822 C CA . LYS A 1 107 ? 13.862 -9.089 -27.524 1.00 81.44 107 LYS A CA 1
ATOM 823 C C . LYS A 1 107 ? 14.403 -8.717 -26.139 1.00 81.44 107 LYS A C 1
ATOM 825 O O . LYS A 1 107 ? 14.301 -9.518 -25.216 1.00 81.44 107 LYS A O 1
ATOM 830 N N . TYR A 1 108 ? 14.965 -7.517 -26.002 1.00 80.38 108 TYR A N 1
ATOM 831 C CA . TYR A 1 108 ? 15.542 -7.015 -24.749 1.00 80.38 108 TYR A CA 1
ATOM 832 C C . TYR A 1 108 ? 14.691 -5.938 -24.075 1.00 80.38 108 TYR A C 1
ATOM 834 O O . TYR A 1 108 ? 15.103 -5.344 -23.077 1.00 80.38 108 TYR A O 1
ATOM 842 N N . ARG A 1 109 ? 13.497 -5.666 -24.604 1.00 78.75 109 ARG A N 1
ATOM 843 C CA . ARG A 1 109 ? 12.581 -4.695 -24.024 1.00 78.75 109 ARG A CA 1
ATOM 844 C C . ARG A 1 109 ? 12.022 -5.264 -22.730 1.00 78.75 109 ARG A C 1
ATOM 846 O O . ARG A 1 109 ? 11.167 -6.145 -22.744 1.00 78.75 109 ARG A O 1
ATOM 853 N N . VAL A 1 110 ? 12.465 -4.713 -21.608 1.00 65.31 110 VAL A N 1
ATOM 854 C CA . VAL A 1 110 ? 11.809 -4.968 -20.326 1.00 65.31 110 VAL A CA 1
ATOM 855 C C . VAL A 1 110 ? 10.422 -4.312 -20.375 1.00 65.31 110 VAL A C 1
ATOM 857 O O . VAL A 1 110 ? 10.313 -3.163 -20.830 1.00 65.31 110 VAL A O 1
ATOM 860 N N . PRO A 1 111 ? 9.346 -5.006 -19.958 1.00 56.31 111 PRO A N 1
ATOM 861 C CA . PRO A 1 111 ? 8.056 -4.369 -19.746 1.00 56.31 111 PRO A CA 1
ATOM 862 C C . PRO A 1 111 ? 8.257 -3.147 -18.853 1.00 56.31 111 PRO A C 1
ATOM 864 O O . PRO A 1 111 ? 8.900 -3.245 -17.810 1.00 56.31 111 PRO A O 1
ATOM 867 N N . GLN A 1 112 ? 7.730 -1.993 -19.262 1.00 47.25 112 GLN A N 1
ATOM 868 C CA . GLN A 1 112 ? 7.704 -0.843 -18.364 1.00 47.25 112 GLN A CA 1
ATOM 869 C C . GLN A 1 112 ? 6.971 -1.274 -17.086 1.00 47.25 112 GLN A C 1
ATOM 871 O O . GLN A 1 112 ? 5.870 -1.828 -17.207 1.00 47.25 112 GLN A O 1
ATOM 876 N N . PRO A 1 113 ? 7.557 -1.076 -15.888 1.00 50.31 113 PRO A N 1
ATOM 877 C CA . PRO A 1 113 ? 6.848 -1.362 -14.655 1.00 50.31 113 PRO A CA 1
ATOM 878 C C . PRO A 1 113 ? 5.533 -0.587 -14.677 1.00 50.31 113 PRO A C 1
ATOM 880 O O . PRO A 1 113 ? 5.482 0.554 -15.149 1.00 50.31 113 PRO A O 1
ATOM 883 N N . ALA A 1 114 ? 4.456 -1.236 -14.228 1.00 49.16 114 ALA A N 1
ATOM 884 C CA . ALA A 1 114 ? 3.146 -0.604 -14.174 1.00 49.16 114 ALA A CA 1
ATOM 885 C C . ALA A 1 114 ? 3.277 0.776 -13.499 1.00 49.16 114 ALA A C 1
ATOM 887 O O . ALA A 1 114 ? 4.030 0.894 -12.523 1.00 49.16 114 ALA A O 1
ATOM 888 N N . PRO A 1 115 ? 2.595 1.822 -14.009 1.00 49.84 115 PRO A N 1
ATOM 889 C CA . PRO A 1 115 ? 2.623 3.132 -13.375 1.00 49.84 115 PRO A CA 1
ATOM 890 C C . PRO A 1 115 ? 2.308 2.954 -11.894 1.00 49.84 115 PRO A C 1
ATOM 892 O O . PRO A 1 115 ? 1.387 2.219 -11.547 1.00 49.84 115 PRO A O 1
ATOM 895 N N . VAL A 1 116 ? 3.124 3.562 -11.032 1.00 51.81 116 VAL A N 1
ATOM 896 C CA . VAL A 1 116 ? 3.067 3.349 -9.584 1.00 51.81 116 VAL A CA 1
ATOM 897 C C . VAL A 1 116 ? 1.726 3.867 -9.065 1.00 51.81 116 VAL A C 1
ATOM 899 O O . VAL A 1 116 ? 1.577 5.045 -8.733 1.00 51.81 116 VAL A O 1
ATOM 902 N N . VAL A 1 117 ? 0.739 2.976 -9.014 1.00 58.75 117 VAL A N 1
ATOM 903 C CA . VAL A 1 117 ? -0.532 3.204 -8.338 1.00 58.75 117 VAL A CA 1
ATOM 904 C C . VAL A 1 117 ? -0.224 3.186 -6.846 1.00 58.75 117 VAL A C 1
ATOM 906 O O . VAL A 1 117 ? 0.464 2.289 -6.352 1.00 58.75 117 VAL A O 1
ATOM 909 N N . VAL A 1 118 ? -0.655 4.228 -6.136 1.00 60.09 118 VAL A N 1
ATOM 910 C CA . VAL A 1 118 ? -0.587 4.256 -4.674 1.00 60.09 118 VAL A CA 1
ATOM 911 C C . VAL A 1 118 ? -1.367 3.043 -4.165 1.00 60.09 118 VAL A C 1
ATOM 913 O O . VAL A 1 118 ? -2.547 2.938 -4.490 1.00 60.09 118 VAL A O 1
ATOM 916 N N . PRO A 1 119 ? -0.757 2.147 -3.374 1.00 63.22 119 PRO A N 1
ATOM 917 C CA . PRO A 1 119 ? -1.477 0.998 -2.853 1.00 63.22 119 PRO A CA 1
ATOM 918 C C . PRO A 1 119 ? -2.672 1.437 -1.998 1.00 63.22 119 PRO A C 1
ATOM 920 O O . PRO A 1 119 ? -2.529 2.268 -1.091 1.00 63.22 119 PRO A O 1
ATOM 923 N N . ASP A 1 120 ? -3.849 0.884 -2.291 1.00 62.69 120 ASP A N 1
ATOM 924 C CA . ASP A 1 120 ? -5.100 1.222 -1.609 1.00 62.69 120 ASP A CA 1
ATOM 925 C C . ASP A 1 120 ? -4.966 1.029 -0.102 1.00 62.69 120 ASP A C 1
ATOM 927 O O . ASP A 1 120 ? -4.648 -0.060 0.349 1.00 62.69 120 ASP A O 1
ATOM 931 N N . GLY A 1 121 ? -5.218 2.070 0.694 1.00 68.44 121 GLY A N 1
ATOM 932 C CA . GLY A 1 121 ? -5.103 2.001 2.157 1.00 68.44 121 GLY A CA 1
ATOM 933 C C . GLY A 1 121 ? -3.717 2.333 2.726 1.00 68.44 121 GLY A C 1
ATOM 934 O O . GLY A 1 121 ? -3.589 2.448 3.947 1.00 68.44 121 GLY A O 1
ATOM 935 N N . LEU A 1 122 ? -2.698 2.606 1.897 1.00 71.94 122 LEU A N 1
ATOM 936 C CA . LEU A 1 122 ? -1.359 2.996 2.370 1.00 71.94 122 LEU A CA 1
ATOM 937 C C . LEU A 1 122 ? -1.397 4.240 3.275 1.00 71.94 122 LEU A C 1
ATOM 939 O O . LEU A 1 122 ? -0.746 4.272 4.317 1.00 71.94 122 LEU A O 1
ATOM 943 N N . ARG A 1 123 ? -2.199 5.256 2.930 1.00 72.12 123 ARG A N 1
ATOM 944 C CA . ARG A 1 123 ? -2.375 6.448 3.784 1.00 72.12 123 ARG A CA 1
ATOM 945 C C . ARG A 1 123 ? -2.957 6.108 5.152 1.00 72.12 123 ARG A C 1
ATOM 947 O O . ARG A 1 123 ? -2.528 6.682 6.149 1.00 72.12 123 ARG A O 1
ATOM 954 N N . LEU A 1 124 ? -3.913 5.181 5.198 1.00 69.44 124 LEU A N 1
ATOM 955 C CA . LEU A 1 124 ? -4.532 4.742 6.445 1.00 69.44 124 LEU A CA 1
ATOM 956 C C . LEU A 1 124 ? -3.514 3.998 7.316 1.00 69.44 124 LEU A C 1
ATOM 958 O O . LEU A 1 124 ? -3.399 4.295 8.501 1.00 69.44 124 LEU A O 1
ATOM 962 N N . ALA A 1 125 ? -2.719 3.104 6.723 1.00 65.94 125 ALA A N 1
ATOM 963 C CA . ALA A 1 125 ? -1.649 2.399 7.425 1.00 65.94 125 ALA A CA 1
ATOM 964 C C . ALA A 1 125 ? -0.587 3.364 7.982 1.00 65.94 125 ALA A C 1
ATOM 966 O O . ALA A 1 125 ? -0.211 3.256 9.148 1.00 65.94 125 ALA A O 1
ATOM 967 N N . LEU A 1 126 ? -0.154 4.350 7.188 1.00 72.19 126 LEU A N 1
ATOM 968 C CA . LEU A 1 126 ? 0.786 5.389 7.625 1.00 72.19 126 LEU A CA 1
ATOM 969 C C . LEU A 1 126 ? 0.210 6.233 8.764 1.00 72.19 126 LEU A C 1
ATOM 971 O O . LEU A 1 126 ? 0.882 6.438 9.773 1.00 72.19 126 LEU A O 1
ATOM 975 N N . SER A 1 127 ? -1.055 6.643 8.649 1.00 73.25 127 SER A N 1
ATOM 976 C CA . SER A 1 127 ? -1.762 7.376 9.701 1.00 73.25 127 SER A CA 1
ATOM 977 C C . SER A 1 127 ? -1.853 6.566 10.997 1.00 73.25 127 SER A C 1
ATOM 979 O O . SER A 1 127 ? -1.548 7.090 12.065 1.00 73.25 127 SER A O 1
ATOM 981 N N . ASN A 1 128 ? -2.219 5.283 10.917 1.00 62.38 128 ASN A N 1
ATOM 982 C CA . ASN A 1 128 ? -2.287 4.383 12.073 1.00 62.38 128 ASN A CA 1
ATOM 983 C C . ASN A 1 128 ? -0.911 4.161 12.714 1.00 62.38 128 ASN A C 1
ATOM 985 O O . ASN A 1 128 ? -0.812 3.937 13.922 1.00 62.38 128 ASN A O 1
ATOM 989 N N . ALA A 1 129 ? 0.149 4.245 11.909 1.00 61.84 129 ALA A N 1
ATOM 990 C CA . ALA A 1 129 ? 1.524 4.161 12.366 1.00 61.84 129 ALA A CA 1
ATOM 991 C C . ALA A 1 129 ? 2.099 5.485 12.895 1.00 61.84 129 ALA A C 1
ATOM 993 O O . ALA A 1 129 ? 3.207 5.496 13.429 1.00 61.84 129 ALA A O 1
ATOM 994 N N . GLY A 1 130 ? 1.371 6.600 12.777 1.00 66.12 130 GLY A N 1
ATOM 995 C CA . GLY A 1 130 ? 1.892 7.932 13.097 1.00 66.12 130 GLY A CA 1
ATOM 996 C C . GLY A 1 130 ? 3.002 8.393 12.143 1.00 66.12 130 GLY A C 1
ATOM 997 O O . GLY A 1 130 ? 3.785 9.277 12.484 1.00 66.12 130 GLY A O 1
ATOM 998 N N . ILE A 1 131 ? 3.093 7.791 10.955 1.00 71.06 131 ILE A N 1
ATOM 999 C CA . ILE A 1 131 ? 4.071 8.130 9.922 1.00 71.06 131 ILE A CA 1
ATOM 1000 C C . ILE A 1 131 ? 3.439 9.178 9.005 1.00 71.06 131 ILE A C 1
ATOM 1002 O O . ILE A 1 131 ? 2.387 8.949 8.409 1.00 71.06 131 ILE A O 1
ATOM 1006 N N . ALA A 1 132 ? 4.083 10.338 8.874 1.00 73.56 132 ALA A N 1
ATOM 1007 C CA . ALA A 1 132 ? 3.587 11.411 8.019 1.00 73.56 132 ALA A CA 1
ATOM 1008 C C . ALA A 1 132 ? 3.559 10.973 6.543 1.00 73.56 132 ALA A C 1
ATOM 1010 O O . ALA A 1 132 ? 4.601 10.710 5.934 1.00 73.56 132 ALA A O 1
ATOM 1011 N N . ALA A 1 133 ? 2.359 10.908 5.965 1.00 71.00 133 ALA A N 1
ATOM 1012 C CA . ALA A 1 133 ? 2.171 10.657 4.543 1.00 71.00 133 ALA A CA 1
ATOM 1013 C C . ALA A 1 133 ? 2.288 11.972 3.740 1.00 71.00 133 ALA A C 1
ATOM 1015 O O . ALA A 1 133 ? 1.813 13.009 4.205 1.00 71.00 133 ALA A O 1
ATOM 1016 N N . PRO A 1 134 ? 2.883 11.957 2.533 1.00 72.12 134 PRO A N 1
ATOM 1017 C CA . PRO A 1 134 ? 2.865 13.097 1.619 1.00 72.12 134 PRO A CA 1
ATOM 1018 C C . PRO A 1 134 ? 1.445 13.556 1.253 1.00 72.12 134 PRO A C 1
ATOM 1020 O O . PRO A 1 134 ? 0.530 12.740 1.104 1.00 72.12 134 PRO A O 1
ATOM 1023 N N . GLU A 1 135 ? 1.288 14.866 1.053 1.00 64.19 135 GLU A N 1
ATOM 1024 C CA . GLU A 1 135 ? -0.009 15.509 0.796 1.00 64.19 135 GLU A CA 1
ATOM 1025 C C . GLU A 1 135 ? -0.609 15.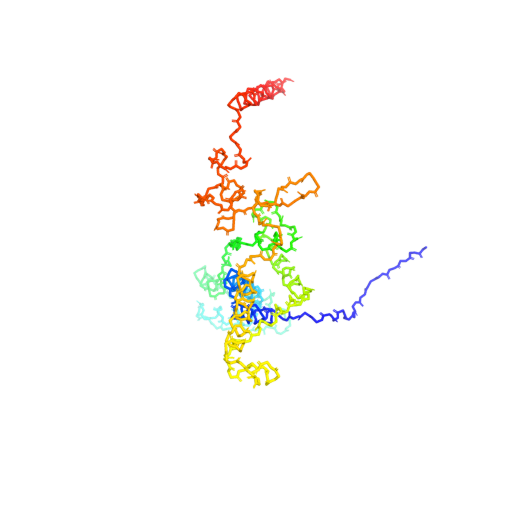151 -0.573 1.00 64.19 135 GLU A C 1
ATOM 1027 O O . GLU A 1 135 ? -1.828 15.053 -0.691 1.00 64.19 135 GLU A O 1
ATOM 1032 N N . SER A 1 136 ? 0.219 14.890 -1.593 1.00 71.88 136 SER A N 1
ATOM 1033 C CA . SER A 1 136 ? -0.242 14.493 -2.932 1.00 71.88 136 SER A CA 1
ATOM 1034 C C . SER A 1 136 ? -0.042 13.004 -3.210 1.00 71.88 136 SER A C 1
ATOM 1036 O O . SER A 1 136 ? 0.888 12.376 -2.697 1.00 71.88 136 SER A O 1
ATOM 1038 N N . ASP A 1 137 ? -0.914 12.435 -4.046 1.00 61.16 137 ASP A N 1
ATOM 1039 C CA . ASP A 1 137 ? -0.8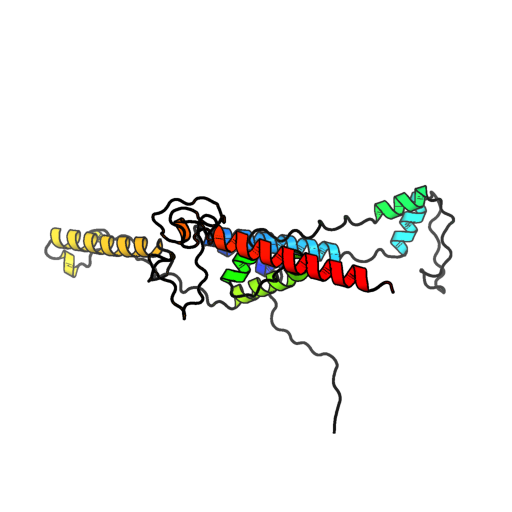21 11.032 -4.472 1.00 61.16 137 ASP A CA 1
ATOM 1040 C C . ASP A 1 137 ? 0.419 10.762 -5.335 1.00 61.16 137 ASP A C 1
ATOM 1042 O O . ASP A 1 137 ? 1.031 9.705 -5.219 1.00 61.16 137 ASP A O 1
ATOM 1046 N N . GLU A 1 138 ? 0.876 11.742 -6.116 1.00 67.19 138 GLU A N 1
ATOM 1047 C CA . GLU A 1 138 ? 2.111 11.646 -6.909 1.00 67.19 138 GLU A CA 1
ATOM 1048 C C . GLU A 1 138 ? 3.360 11.569 -6.022 1.00 67.19 138 GLU A C 1
ATOM 1050 O O . GLU A 1 138 ? 4.245 10.742 -6.240 1.00 67.19 138 GLU A O 1
ATOM 1055 N N . MET A 1 139 ? 3.428 12.383 -4.963 1.00 65.06 139 MET A N 1
ATOM 1056 C CA . MET A 1 139 ? 4.526 12.318 -3.993 1.00 65.06 139 MET A CA 1
ATOM 1057 C C . MET A 1 139 ? 4.474 11.040 -3.153 1.00 65.06 139 MET A C 1
ATOM 1059 O O . MET A 1 139 ? 5.521 10.510 -2.773 1.00 65.06 139 MET A O 1
ATOM 1063 N N . LEU A 1 140 ? 3.269 10.564 -2.842 1.00 67.38 140 LEU A N 1
ATOM 1064 C CA . LEU A 1 140 ? 3.037 9.317 -2.122 1.00 67.38 140 LEU A CA 1
ATOM 1065 C C . LEU A 1 140 ? 3.482 8.110 -2.957 1.00 67.38 140 LEU A C 1
ATOM 1067 O O . LEU A 1 140 ? 4.190 7.245 -2.449 1.00 67.38 140 LEU A O 1
ATOM 1071 N N . SER A 1 141 ? 3.150 8.109 -4.246 1.00 65.94 141 SER A N 1
ATOM 1072 C CA . SER A 1 141 ? 3.605 7.147 -5.248 1.00 65.94 141 SER A CA 1
ATOM 1073 C C . SER A 1 141 ? 5.138 7.141 -5.362 1.00 65.94 141 SER A C 1
ATOM 1075 O O . SER A 1 141 ? 5.772 6.108 -5.127 1.00 65.94 141 SER A O 1
ATOM 1077 N N . ALA A 1 142 ? 5.755 8.314 -5.548 1.00 68.88 142 ALA A N 1
ATOM 1078 C CA . ALA A 1 142 ? 7.209 8.474 -5.664 1.00 68.88 142 ALA A CA 1
ATOM 1079 C C . ALA A 1 142 ? 8.000 8.076 -4.401 1.00 68.88 142 ALA A C 1
ATOM 1081 O O . ALA A 1 142 ? 9.196 7.794 -4.472 1.00 68.88 142 ALA A O 1
ATOM 1082 N N . LYS A 1 143 ? 7.359 8.079 -3.224 1.00 71.88 143 LYS A N 1
ATOM 1083 C CA . LYS A 1 143 ? 7.984 7.734 -1.933 1.00 71.88 143 LYS A CA 1
ATOM 1084 C C . LYS A 1 143 ? 7.472 6.419 -1.342 1.00 71.88 143 LYS A C 1
ATOM 1086 O O . LYS A 1 143 ? 7.873 6.078 -0.227 1.00 71.88 143 LYS A O 1
ATOM 1091 N N . SER A 1 144 ? 6.625 5.691 -2.067 1.00 68.56 144 SER A N 1
ATOM 1092 C CA . SER A 1 144 ? 5.921 4.497 -1.585 1.00 68.56 144 SER A CA 1
ATOM 1093 C C . SER A 1 144 ? 6.868 3.461 -0.973 1.00 68.56 144 SER A C 1
ATOM 1095 O O . SER A 1 144 ? 6.639 3.028 0.151 1.00 68.56 144 SER A O 1
ATOM 1097 N N . GLU A 1 145 ? 7.998 3.161 -1.619 1.00 65.75 145 GLU A N 1
ATOM 1098 C CA . GLU A 1 145 ? 9.007 2.228 -1.093 1.00 65.75 145 GLU A CA 1
ATOM 1099 C C . GLU A 1 145 ? 9.563 2.646 0.279 1.00 65.75 145 GLU A C 1
ATOM 1101 O O . GLU A 1 145 ? 9.643 1.833 1.203 1.00 65.75 145 GLU A O 1
ATOM 1106 N N . LYS A 1 146 ? 9.924 3.924 0.447 1.00 74.88 146 LYS A N 1
ATOM 1107 C CA . LYS A 1 146 ? 10.469 4.433 1.717 1.00 74.88 146 LYS A CA 1
ATOM 1108 C C . LYS A 1 146 ? 9.426 4.387 2.831 1.00 74.88 146 LYS A C 1
ATOM 1110 O O . LYS A 1 146 ? 9.762 4.091 3.974 1.00 74.88 146 LYS A O 1
ATOM 1115 N N . LEU A 1 147 ? 8.172 4.673 2.492 1.00 74.25 147 LEU A N 1
ATOM 1116 C CA . LEU A 1 147 ? 7.050 4.669 3.427 1.00 74.25 147 LEU A CA 1
ATOM 1117 C C . LEU A 1 147 ? 6.678 3.244 3.857 1.00 74.25 147 LEU A C 1
ATOM 1119 O O . LEU A 1 147 ? 6.488 2.999 5.046 1.00 74.25 147 LEU A O 1
ATOM 1123 N N . ILE A 1 148 ? 6.677 2.288 2.925 1.00 72.19 148 ILE A N 1
ATOM 1124 C CA . ILE A 1 148 ? 6.500 0.859 3.222 1.00 72.19 148 ILE A CA 1
ATOM 1125 C C . ILE A 1 148 ? 7.640 0.359 4.118 1.00 72.19 148 ILE A C 1
ATOM 1127 O O . ILE A 1 148 ? 7.399 -0.323 5.112 1.00 72.19 148 ILE A O 1
ATOM 1131 N N . GLN A 1 149 ? 8.885 0.754 3.841 1.00 67.38 149 GLN A N 1
ATOM 1132 C CA . GLN A 1 149 ? 10.021 0.379 4.682 1.00 67.38 149 GLN A CA 1
ATOM 1133 C C . GLN A 1 149 ? 9.917 0.950 6.106 1.00 67.38 149 GLN A C 1
ATOM 1135 O O . GLN A 1 149 ? 10.295 0.266 7.058 1.00 67.38 149 GLN A O 1
ATOM 1140 N N . ALA A 1 150 ? 9.396 2.171 6.260 1.00 72.06 150 ALA A N 1
ATOM 1141 C CA . ALA A 1 150 ? 9.145 2.781 7.564 1.00 72.06 150 ALA A CA 1
ATOM 1142 C C . ALA A 1 150 ? 8.028 2.056 8.334 1.00 72.06 150 ALA A C 1
ATOM 1144 O O . ALA A 1 150 ? 8.180 1.819 9.531 1.00 72.06 150 ALA A O 1
ATOM 1145 N N . LEU A 1 151 ? 6.958 1.633 7.650 1.00 68.81 151 LEU A N 1
ATOM 1146 C CA . LEU A 1 151 ? 5.911 0.786 8.233 1.00 68.81 151 LEU A CA 1
ATOM 1147 C C . LEU A 1 151 ? 6.480 -0.541 8.737 1.00 68.81 151 LEU A C 1
ATOM 1149 O O . LEU A 1 151 ? 6.199 -0.941 9.861 1.00 68.81 151 LEU A O 1
ATOM 1153 N N . VAL A 1 152 ? 7.338 -1.191 7.947 1.00 66.56 152 VAL A N 1
ATOM 1154 C CA . VAL A 1 152 ? 8.021 -2.428 8.353 1.00 66.56 152 VAL A CA 1
ATOM 1155 C C . VAL A 1 152 ? 8.858 -2.213 9.616 1.00 66.56 152 VAL A C 1
ATOM 1157 O O . VAL A 1 152 ? 8.796 -3.028 10.531 1.00 66.56 152 VAL A O 1
ATOM 1160 N N . THR A 1 153 ? 9.624 -1.124 9.700 1.00 68.00 153 THR A N 1
ATOM 1161 C CA . THR A 1 153 ? 10.396 -0.797 10.911 1.00 68.00 153 THR A CA 1
ATOM 1162 C C . THR A 1 153 ? 9.485 -0.541 12.109 1.00 68.00 153 THR A C 1
ATOM 1164 O O . THR A 1 153 ? 9.726 -1.077 13.184 1.00 68.00 153 THR A O 1
ATOM 1167 N N . TRP A 1 154 ? 8.401 0.207 11.919 1.00 67.88 154 TRP A N 1
ATOM 1168 C CA . TRP A 1 154 ? 7.428 0.477 12.973 1.00 67.88 154 TRP A CA 1
ATOM 1169 C C . TRP A 1 154 ? 6.758 -0.800 13.506 1.00 67.88 154 TRP A C 1
ATOM 1171 O O . TRP A 1 154 ? 6.583 -0.941 14.716 1.00 67.88 154 TRP A O 1
ATOM 1181 N N . VAL A 1 155 ? 6.434 -1.760 12.631 1.00 65.69 155 VAL A N 1
ATOM 1182 C CA . VAL A 1 155 ? 5.904 -3.073 13.041 1.00 65.69 155 VAL A CA 1
ATOM 1183 C C . VAL A 1 155 ? 6.937 -3.844 13.868 1.00 65.69 155 VAL A C 1
ATOM 1185 O O . VAL A 1 155 ? 6.569 -4.437 14.877 1.00 65.69 155 VAL A O 1
ATOM 1188 N N . LYS A 1 156 ? 8.223 -3.802 13.488 1.00 55.91 156 LYS A N 1
ATOM 1189 C CA . LYS A 1 156 ? 9.315 -4.476 14.217 1.00 55.91 156 LYS A CA 1
ATOM 1190 C C . LYS A 1 156 ? 9.579 -3.880 15.598 1.00 55.91 156 LYS A C 1
ATOM 1192 O O . LYS A 1 156 ? 9.851 -4.616 16.539 1.00 55.91 156 LYS A O 1
ATOM 1197 N N . GLU A 1 157 ? 9.561 -2.553 15.707 1.00 58.72 157 GLU A N 1
ATOM 1198 C CA . GLU A 1 157 ? 9.891 -1.845 16.951 1.00 58.72 157 GLU A CA 1
ATOM 1199 C C . GLU A 1 157 ? 8.724 -1.787 17.936 1.00 58.72 157 GLU A C 1
ATOM 1201 O O . GLU A 1 157 ? 8.919 -1.544 19.133 1.00 58.72 157 GLU A O 1
ATOM 1206 N N . ARG A 1 158 ? 7.501 -2.066 17.474 1.00 51.69 158 ARG A N 1
ATOM 1207 C CA . ARG A 1 158 ? 6.405 -2.357 18.387 1.00 51.69 158 ARG A CA 1
ATOM 1208 C C . ARG A 1 158 ? 6.744 -3.625 19.161 1.00 51.69 158 ARG A C 1
ATOM 1210 O O . ARG A 1 158 ? 6.726 -4.728 18.619 1.00 51.69 158 ARG A O 1
ATOM 1217 N N . LYS A 1 159 ? 6.985 -3.460 20.470 1.00 36.97 159 LYS A N 1
ATOM 1218 C CA . LYS A 1 159 ? 6.841 -4.551 21.444 1.00 36.97 159 LYS A CA 1
ATOM 1219 C C . LYS A 1 159 ? 5.573 -5.329 21.076 1.00 36.97 159 LYS A C 1
ATOM 1221 O O . LYS A 1 159 ? 4.570 -4.668 20.779 1.00 36.97 159 LYS A O 1
ATOM 1226 N N . PRO A 1 160 ? 5.597 -6.677 21.084 1.00 40.31 160 PRO A N 1
ATOM 1227 C CA . PRO A 1 160 ? 4.381 -7.438 20.865 1.00 40.31 160 PRO A CA 1
ATOM 1228 C C . PRO A 1 160 ? 3.316 -6.834 21.771 1.00 40.31 160 PRO A C 1
ATOM 1230 O O . PRO A 1 160 ? 3.604 -6.554 22.942 1.00 40.31 160 PRO A O 1
ATOM 1233 N N . PHE A 1 161 ? 2.127 -6.565 21.218 1.00 36.47 161 PHE A N 1
ATOM 1234 C CA . PHE A 1 161 ? 0.954 -6.375 22.063 1.00 36.47 161 PHE A CA 1
ATOM 1235 C C . PHE A 1 161 ? 1.052 -7.463 23.119 1.00 36.47 161 PHE A C 1
ATOM 1237 O O . PHE A 1 161 ? 1.254 -8.625 22.750 1.00 36.47 161 PHE A O 1
ATOM 1244 N N . GLN A 1 162 ? 1.051 -7.083 24.402 1.00 30.70 162 GLN A N 1
ATOM 1245 C CA . GLN A 1 162 ? 0.975 -8.095 25.442 1.00 30.70 162 GLN A CA 1
ATOM 1246 C C . GLN A 1 162 ? -0.152 -9.020 25.015 1.00 30.70 162 GLN A C 1
ATOM 1248 O O . GLN A 1 162 ? -1.244 -8.529 24.712 1.00 30.70 162 GLN A O 1
ATOM 1253 N N . SER A 1 163 ? 0.167 -10.308 24.854 1.00 33.88 163 SER A N 1
ATOM 1254 C CA . SER A 1 163 ? -0.836 -11.327 24.587 1.00 33.88 163 SER A CA 1
ATOM 1255 C C . SER A 1 163 ? -1.992 -11.015 25.517 1.00 33.88 163 SER A C 1
ATOM 1257 O O . SER A 1 163 ? -1.751 -10.842 26.719 1.00 33.88 163 SER A O 1
ATOM 1259 N N . ALA A 1 164 ? -3.186 -10.826 24.946 1.00 37.75 164 ALA A N 1
ATOM 1260 C CA . ALA A 1 164 ? -4.379 -10.553 25.730 1.00 37.75 164 ALA A CA 1
ATOM 1261 C C . ALA A 1 164 ? -4.369 -11.514 26.930 1.00 37.75 164 ALA A C 1
ATOM 1263 O O . ALA A 1 164 ? -3.999 -12.677 26.724 1.00 37.75 164 ALA A O 1
ATOM 1264 N N . PRO A 1 165 ? -4.660 -11.042 28.159 1.00 43.72 165 PRO A N 1
ATOM 1265 C CA . PRO A 1 165 ? -4.653 -11.900 29.338 1.00 43.72 165 PRO A CA 1
ATOM 1266 C C . PRO A 1 165 ? -5.359 -13.203 28.977 1.00 43.72 165 PRO A C 1
ATOM 1268 O O . PRO A 1 165 ? -6.489 -13.143 28.493 1.00 43.72 165 PRO A O 1
ATOM 1271 N N . ALA A 1 166 ? -4.654 -14.336 29.080 1.00 55.28 166 ALA A N 1
ATOM 1272 C CA . ALA A 1 166 ? -5.182 -15.620 28.641 1.00 55.28 166 ALA A CA 1
ATOM 1273 C C . ALA A 1 166 ? -6.493 -15.848 29.388 1.00 55.28 166 ALA A C 1
ATOM 1275 O O . ALA A 1 166 ? -6.489 -16.023 30.607 1.00 55.28 166 ALA A O 1
ATOM 1276 N N . VAL A 1 167 ? -7.611 -15.733 28.672 1.00 64.31 167 VAL A N 1
ATOM 1277 C CA . VAL A 1 167 ? -8.919 -15.958 29.266 1.00 64.31 167 VAL A CA 1
ATOM 1278 C C . VAL A 1 167 ? -8.963 -17.441 29.630 1.00 64.31 167 VAL A C 1
ATOM 1280 O O . VAL A 1 167 ? -8.749 -18.263 28.737 1.00 64.31 167 VAL A O 1
ATOM 1283 N N . PRO A 1 168 ? -9.193 -17.793 30.906 1.00 72.88 168 PRO A N 1
ATOM 1284 C CA . PRO A 1 168 ? -9.236 -19.188 31.325 1.00 72.88 168 PRO A CA 1
ATOM 1285 C C . PRO A 1 168 ? -10.274 -20.006 30.543 1.00 72.88 168 PRO A C 1
ATOM 1287 O O . PRO A 1 168 ? -11.250 -19.462 30.010 1.00 72.88 168 PRO A O 1
ATOM 1290 N N . GLU A 1 169 ? -10.063 -21.319 30.472 1.00 77.44 169 GLU A N 1
ATOM 1291 C CA . GLU A 1 169 ? -11.017 -22.250 29.862 1.00 77.44 169 GLU A CA 1
ATOM 1292 C C . GLU A 1 169 ? -12.337 -22.300 30.650 1.00 77.44 169 GLU A C 1
ATOM 1294 O O . GLU A 1 169 ? -12.439 -21.807 31.774 1.00 77.44 169 GLU A O 1
ATOM 1299 N N . GLU A 1 170 ? -13.389 -22.804 30.005 1.00 81.62 170 GLU A N 1
ATOM 1300 C CA . GLU A 1 170 ? -14.694 -22.965 30.649 1.00 81.62 170 GLU A CA 1
ATOM 1301 C C . GLU A 1 170 ? -14.612 -24.046 31.719 1.00 81.62 170 GLU A C 1
ATOM 1303 O O . GLU A 1 170 ? -14.046 -25.106 31.470 1.00 81.62 170 GLU A O 1
ATOM 1308 N N . VAL A 1 171 ? -15.186 -23.776 32.887 1.00 82.69 171 VAL A N 1
ATOM 1309 C CA . VAL A 1 171 ? -15.157 -24.711 34.015 1.00 82.69 171 VAL A CA 1
ATOM 1310 C C . VAL A 1 171 ? -16.528 -25.340 34.216 1.00 82.69 171 VAL A C 1
ATOM 1312 O O . VAL A 1 171 ? -17.561 -24.677 34.083 1.00 82.69 171 VAL A O 1
ATOM 1315 N N . SER A 1 172 ? -16.543 -26.624 34.539 1.00 81.12 172 SER A N 1
ATOM 1316 C CA . SER A 1 172 ? -17.731 -27.374 34.928 1.00 81.12 172 SER A CA 1
ATOM 1317 C C . SER A 1 172 ? -17.778 -27.573 36.446 1.00 81.12 172 SER A C 1
ATOM 1319 O O . SER A 1 172 ? -16.907 -27.108 37.178 1.00 81.12 172 SER A O 1
ATOM 1321 N N . TRP A 1 173 ? -18.810 -28.263 36.937 1.00 73.25 173 TRP A N 1
ATOM 1322 C CA . TRP A 1 173 ? -18.915 -28.606 38.357 1.00 73.25 173 TRP A CA 1
ATOM 1323 C C . TRP A 1 173 ? -17.794 -29.558 38.824 1.00 73.25 173 TRP A C 1
ATOM 1325 O O . TRP A 1 173 ? -17.494 -29.574 40.013 1.00 73.25 173 TRP A O 1
ATOM 1335 N N . GLU A 1 174 ? -17.174 -30.315 37.908 1.00 76.50 174 GLU A N 1
ATOM 1336 C CA . GLU A 1 174 ? -16.053 -31.231 38.188 1.00 76.50 174 GLU A CA 1
ATOM 1337 C C . GLU A 1 174 ? -14.731 -30.478 38.412 1.00 76.50 174 GLU A C 1
ATOM 1339 O O . GLU A 1 174 ? -13.825 -30.992 39.060 1.00 76.50 174 GLU A O 1
ATOM 1344 N N . ASP A 1 175 ? -14.640 -29.245 37.910 1.00 79.81 175 ASP A N 1
ATOM 1345 C CA . ASP A 1 175 ? -13.445 -28.396 37.971 1.00 79.81 175 ASP A CA 1
ATOM 1346 C C . ASP A 1 175 ? -13.459 -27.442 39.180 1.00 79.81 175 ASP A C 1
ATOM 1348 O O . ASP A 1 175 ? -12.558 -26.617 39.361 1.00 79.81 175 ASP A O 1
ATOM 1352 N N . VAL A 1 176 ? -14.515 -27.513 39.996 1.00 76.06 176 VAL A N 1
ATOM 1353 C CA . VAL A 1 176 ? -14.679 -26.691 41.195 1.00 76.06 176 VAL A CA 1
ATOM 1354 C C . VAL A 1 176 ? -13.738 -27.216 42.287 1.00 76.06 176 VAL A C 1
ATOM 1356 O O . VAL A 1 176 ? -13.735 -28.419 42.540 1.00 76.06 176 VAL A O 1
ATOM 1359 N N . PRO A 1 177 ? -12.965 -26.347 42.970 1.00 78.06 177 PRO A N 1
ATOM 1360 C CA . PRO A 1 177 ? -12.086 -26.762 44.064 1.00 78.06 177 PRO A CA 1
ATOM 1361 C C . PRO A 1 177 ? -12.808 -27.617 45.110 1.00 78.06 177 PRO A C 1
ATOM 1363 O O . PRO A 1 177 ? -13.911 -27.262 45.534 1.00 78.06 177 PRO A O 1
ATOM 1366 N N . GLU A 1 178 ? -12.169 -28.703 45.561 1.00 69.94 178 GLU A N 1
ATOM 1367 C CA . GLU A 1 178 ? -12.788 -29.680 46.472 1.00 69.94 178 GLU A CA 1
ATOM 1368 C C . GLU A 1 178 ? -13.338 -29.020 47.750 1.00 69.94 178 GLU A C 1
ATOM 1370 O O . GLU A 1 178 ? -14.453 -29.316 48.171 1.00 69.94 178 GLU A O 1
ATOM 1375 N N . GLU A 1 179 ? -12.630 -28.009 48.259 1.00 68.44 179 GLU A N 1
ATOM 1376 C CA . GLU A 1 179 ? -12.977 -27.182 49.429 1.00 68.44 179 GLU A CA 1
ATOM 1377 C C . GLU A 1 179 ? -14.303 -26.405 49.280 1.00 68.44 179 GLU A C 1
ATOM 1379 O O . GLU A 1 179 ? -14.891 -25.961 50.265 1.00 68.44 179 GLU A O 1
ATOM 1384 N N . ILE A 1 180 ? -14.769 -26.199 48.045 1.00 61.31 180 ILE A N 1
ATOM 1385 C CA . ILE A 1 180 ? -16.054 -25.563 47.713 1.00 61.31 180 ILE A CA 1
ATOM 1386 C C . ILE A 1 180 ? -17.121 -26.635 47.440 1.00 61.31 180 ILE A C 1
ATOM 1388 O O . ILE A 1 180 ? -18.305 -26.414 47.702 1.00 61.31 180 ILE A O 1
ATOM 1392 N N . THR A 1 181 ? -16.714 -27.796 46.918 1.00 58.81 181 THR A N 1
ATOM 1393 C CA . THR A 1 181 ? -17.614 -28.919 46.612 1.00 58.81 181 THR A CA 1
ATOM 1394 C C . THR A 1 181 ? -17.981 -29.776 47.820 1.00 58.81 181 THR A C 1
ATOM 1396 O O . THR A 1 181 ? -18.997 -30.466 47.751 1.00 58.81 181 THR A O 1
ATOM 1399 N N . GLU A 1 182 ? -17.188 -29.734 48.899 1.00 58.53 182 GLU A N 1
ATOM 1400 C CA . GLU A 1 182 ? -17.233 -30.716 49.995 1.00 58.53 182 GLU A CA 1
ATOM 1401 C C . GLU A 1 182 ? -18.616 -30.849 50.653 1.00 58.53 182 GLU A C 1
ATOM 1403 O O . GLU A 1 182 ? -18.975 -31.948 51.069 1.00 58.53 182 GLU A O 1
ATOM 1408 N N . ASP A 1 183 ? -19.444 -29.794 50.644 1.00 58.22 183 ASP A N 1
ATOM 1409 C CA . ASP A 1 183 ? -20.710 -29.798 51.389 1.00 58.22 183 ASP A CA 1
ATOM 1410 C C . ASP A 1 183 ? -21.973 -29.440 50.581 1.00 58.22 183 ASP A C 1
ATOM 1412 O O . ASP A 1 183 ? -23.084 -29.601 51.099 1.00 58.22 183 ASP A O 1
ATOM 1416 N N . ASN A 1 184 ? -21.877 -28.943 49.335 1.00 73.19 184 ASN A N 1
ATOM 1417 C CA . ASN A 1 184 ? -23.075 -28.519 48.592 1.00 73.19 184 ASN A CA 1
ATOM 1418 C C . ASN A 1 184 ? -22.899 -28.405 47.060 1.00 73.19 184 ASN A C 1
ATOM 1420 O O . ASN A 1 184 ? -22.292 -27.464 46.545 1.00 73.19 184 ASN A O 1
ATOM 1424 N N . MET A 1 185 ? -23.569 -29.296 46.320 1.00 70.94 185 MET A N 1
ATOM 1425 C CA . MET A 1 185 ? -23.650 -29.274 44.851 1.00 70.94 185 MET A CA 1
ATOM 1426 C C . MET A 1 185 ? -24.202 -27.950 44.290 1.00 70.94 185 MET A C 1
ATOM 1428 O O . MET A 1 185 ? -23.762 -27.499 43.233 1.00 70.94 185 MET A O 1
ATOM 1432 N N . GLU A 1 186 ? -25.135 -27.292 44.985 1.00 76.31 186 GLU A N 1
ATOM 1433 C CA . GLU A 1 186 ? -25.686 -26.000 44.551 1.00 76.31 186 GLU A CA 1
ATOM 1434 C C . GLU A 1 186 ? -24.634 -24.885 44.607 1.00 76.31 186 GLU A C 1
ATOM 1436 O O . GLU A 1 186 ? -24.617 -24.004 43.745 1.00 76.31 186 GLU A O 1
ATOM 1441 N N . VAL A 1 187 ? -23.722 -24.939 45.583 1.00 74.44 187 VAL A N 1
ATOM 1442 C CA . VAL A 1 187 ? -22.633 -23.961 45.729 1.00 74.44 187 VAL A CA 1
ATOM 1443 C C . VAL A 1 187 ? -21.583 -24.169 44.639 1.00 74.44 187 VAL A C 1
ATOM 1445 O O . VAL A 1 187 ? -21.120 -23.192 44.048 1.00 74.44 187 VAL A O 1
ATOM 1448 N N . ALA A 1 188 ? -21.283 -25.423 44.294 1.00 73.12 188 ALA A N 1
ATOM 1449 C CA . ALA A 1 188 ? -20.387 -25.754 43.190 1.00 73.12 188 ALA A CA 1
ATOM 1450 C C . ALA A 1 188 ? -20.932 -25.269 41.832 1.00 73.12 188 ALA A C 1
ATOM 1452 O O . ALA A 1 188 ? -20.222 -24.607 41.070 1.00 73.12 188 ALA A O 1
ATOM 1453 N N . LEU A 1 189 ? -22.220 -25.507 41.555 1.00 76.75 189 LEU A N 1
ATOM 1454 C CA . LEU A 1 189 ? -22.879 -25.019 40.337 1.00 76.75 189 LEU A CA 1
ATOM 1455 C C . LEU A 1 189 ? -22.908 -23.485 40.270 1.00 76.75 189 LEU A C 1
ATOM 1457 O O . LEU A 1 189 ? -22.653 -22.908 39.210 1.00 76.75 189 LEU A O 1
ATOM 1461 N N . ALA A 1 190 ? -23.183 -22.814 41.392 1.00 78.00 190 ALA A N 1
ATOM 1462 C CA . ALA A 1 190 ? -23.180 -21.355 41.466 1.00 78.00 190 ALA A CA 1
ATOM 1463 C C . ALA A 1 190 ? -21.783 -20.764 41.219 1.00 78.00 190 ALA A C 1
ATOM 1465 O O . ALA A 1 190 ? -21.661 -19.752 40.523 1.00 78.00 190 ALA A O 1
ATOM 1466 N N . TRP A 1 191 ? -20.733 -21.408 41.736 1.00 83.81 191 TRP A N 1
ATOM 1467 C CA . TRP A 1 191 ? -19.348 -21.003 41.506 1.00 83.81 191 TRP A CA 1
ATOM 1468 C C . TRP A 1 191 ? -18.956 -21.144 40.033 1.00 83.81 191 TRP A C 1
ATOM 1470 O O . TRP A 1 191 ? -18.499 -20.168 39.437 1.00 83.81 191 TRP A O 1
ATOM 1480 N N . ALA A 1 192 ? -19.210 -22.305 39.418 1.00 78.62 192 ALA A N 1
ATOM 1481 C CA . ALA A 1 192 ? -18.878 -22.548 38.012 1.00 78.62 192 ALA A CA 1
ATOM 1482 C C . ALA A 1 192 ? -19.630 -21.578 37.087 1.00 78.62 192 ALA A C 1
ATOM 1484 O O . ALA A 1 192 ? -19.054 -20.986 36.174 1.00 78.62 192 ALA A O 1
ATOM 1485 N N . HIS A 1 193 ? -20.909 -21.326 37.377 1.00 77.75 193 HIS A N 1
ATOM 1486 C CA . HIS A 1 193 ? -21.712 -20.355 36.640 1.00 77.75 193 HIS A CA 1
ATOM 1487 C C . HIS A 1 193 ? -21.182 -18.920 36.792 1.00 77.75 193 HIS A C 1
ATOM 1489 O O . HIS A 1 193 ? -21.065 -18.204 35.799 1.00 77.75 193 HIS A O 1
ATOM 1495 N N . GLY A 1 194 ? -20.816 -18.499 38.007 1.00 78.12 194 GLY A N 1
ATOM 1496 C CA . GLY A 1 194 ? -20.215 -17.186 38.252 1.00 78.12 194 GLY A CA 1
ATOM 1497 C C . GLY A 1 194 ? -18.861 -17.021 37.557 1.00 78.12 194 GLY A C 1
ATOM 1498 O O . GLY A 1 194 ? -18.608 -15.994 36.925 1.00 78.12 194 GLY A O 1
ATOM 1499 N N . PHE A 1 195 ? -18.020 -18.056 37.597 1.00 81.44 195 PHE A N 1
ATOM 1500 C CA . PHE A 1 195 ? -16.742 -18.086 36.891 1.00 81.44 195 PHE A CA 1
ATOM 1501 C C . PHE A 1 195 ? -16.941 -17.952 35.378 1.00 81.44 195 PHE A C 1
ATOM 1503 O O . PHE A 1 195 ? -16.335 -17.083 34.747 1.00 81.44 195 PHE A O 1
ATOM 1510 N N . ASN A 1 196 ? -17.851 -18.739 34.800 1.00 81.06 196 ASN A N 1
ATOM 1511 C CA . ASN A 1 196 ? -18.144 -18.704 33.370 1.00 81.06 196 ASN A CA 1
ATOM 1512 C C . ASN A 1 196 ? -18.809 -17.391 32.933 1.00 81.06 196 ASN A C 1
ATOM 1514 O O . ASN A 1 196 ? -18.562 -16.935 31.818 1.00 81.06 196 ASN A O 1
ATOM 1518 N N . GLN A 1 197 ? -19.573 -16.722 33.803 1.00 73.44 197 GLN A N 1
ATOM 1519 C CA . GLN A 1 197 ? -20.065 -15.364 33.550 1.00 73.44 197 GLN A CA 1
ATOM 1520 C C . GLN A 1 197 ? -18.939 -14.329 33.525 1.00 73.44 197 GLN A C 1
ATOM 1522 O O . GLN A 1 197 ? -18.889 -13.506 32.612 1.00 73.44 197 GLN A O 1
ATOM 1527 N N . CYS A 1 198 ? -18.012 -14.377 34.485 1.00 71.88 198 CYS A N 1
ATOM 1528 C CA . CYS A 1 198 ? -16.834 -13.509 34.494 1.00 71.88 198 CYS A CA 1
ATOM 1529 C C . CYS A 1 198 ? -15.964 -13.746 33.254 1.00 71.88 198 CYS A C 1
ATOM 1531 O O . CYS A 1 198 ? -15.554 -12.794 32.593 1.00 71.88 198 CYS A O 1
ATOM 1533 N N . ARG A 1 199 ? -15.751 -15.012 32.884 1.00 79.81 199 ARG A N 1
ATOM 1534 C CA . ARG A 1 199 ? -15.076 -15.419 31.648 1.00 79.81 199 ARG A CA 1
ATOM 1535 C C . ARG A 1 199 ? -15.787 -14.873 30.406 1.00 79.81 199 ARG A C 1
ATOM 1537 O O . ARG A 1 199 ? -15.143 -14.279 29.545 1.00 79.81 199 ARG A O 1
ATOM 1544 N N . ALA A 1 200 ? -17.110 -15.015 30.318 1.00 72.31 200 ALA A N 1
ATOM 1545 C CA . ALA A 1 200 ? -17.906 -14.484 29.213 1.00 72.31 200 ALA A CA 1
ATOM 1546 C C . ALA A 1 200 ? -17.824 -12.951 29.128 1.00 72.31 200 ALA A C 1
ATOM 1548 O O . ALA A 1 200 ? -17.708 -12.405 28.032 1.00 72.31 200 ALA A O 1
ATOM 1549 N N . ALA A 1 201 ? -17.807 -12.257 30.269 1.00 66.62 201 ALA A N 1
ATOM 1550 C CA . ALA A 1 201 ? -17.597 -10.814 30.330 1.00 66.62 201 ALA A CA 1
ATOM 1551 C C . ALA A 1 201 ? -16.183 -10.416 29.863 1.00 66.62 201 ALA A C 1
ATOM 1553 O O . ALA A 1 201 ? -16.039 -9.441 29.126 1.00 66.62 201 ALA A O 1
ATOM 1554 N N . MET A 1 202 ? -15.148 -11.189 30.214 1.00 66.44 202 MET A N 1
ATOM 1555 C CA . MET A 1 202 ? -13.781 -10.984 29.712 1.00 66.44 202 MET A CA 1
ATOM 1556 C C . MET A 1 202 ? -13.688 -11.194 28.189 1.00 66.44 202 MET A C 1
ATOM 1558 O O . MET A 1 202 ? -13.052 -10.396 27.503 1.00 66.44 202 MET A O 1
ATOM 1562 N N . LEU A 1 203 ? -14.374 -12.205 27.639 1.00 63.84 203 LEU A N 1
ATOM 1563 C CA . LEU A 1 203 ? -14.455 -12.444 26.188 1.00 63.84 203 LEU A CA 1
ATOM 1564 C C . LEU A 1 203 ? -15.252 -11.352 25.458 1.00 63.84 203 LEU A C 1
ATOM 1566 O O . LEU A 1 203 ? -14.857 -10.922 24.375 1.00 63.84 203 LEU A O 1
ATOM 1570 N N . GLN A 1 204 ? -16.339 -10.853 26.052 1.00 58.88 204 GLN A N 1
ATOM 1571 C CA . GLN A 1 204 ? -17.091 -9.715 25.513 1.00 58.88 204 GLN A CA 1
ATOM 1572 C C . GLN A 1 204 ? -16.270 -8.420 25.527 1.00 58.88 204 GLN A C 1
ATOM 1574 O O . GLN A 1 204 ? -16.330 -7.653 24.567 1.00 58.88 204 GLN A O 1
ATOM 1579 N N . ALA A 1 205 ? -15.461 -8.193 26.565 1.00 46.12 205 ALA A N 1
ATOM 1580 C CA . ALA A 1 205 ? -14.568 -7.041 26.642 1.00 46.12 205 ALA A CA 1
ATOM 1581 C C . ALA A 1 205 ? -13.443 -7.090 25.587 1.00 46.12 205 ALA A C 1
ATOM 1583 O O . ALA A 1 205 ? -13.041 -6.042 25.086 1.00 46.12 205 ALA A O 1
ATOM 1584 N N . GLY A 1 206 ? -12.978 -8.288 25.205 1.00 40.19 206 GLY A N 1
ATOM 1585 C CA . GLY A 1 206 ? -11.957 -8.496 24.167 1.00 40.19 206 GLY A CA 1
ATOM 1586 C C . GLY A 1 206 ? -12.433 -8.282 22.722 1.00 40.19 206 GLY A C 1
ATOM 1587 O O . GLY A 1 206 ? -11.609 -8.022 21.849 1.00 40.19 206 GLY A O 1
ATOM 1588 N N . ASN A 1 207 ? -13.747 -8.330 22.469 1.00 43.66 207 ASN A N 1
ATOM 1589 C CA . ASN A 1 207 ? -14.355 -8.013 21.166 1.00 43.66 207 ASN A CA 1
ATOM 1590 C C . ASN A 1 207 ? -14.714 -6.527 20.999 1.00 43.66 207 ASN A C 1
ATOM 1592 O O . ASN A 1 207 ? -15.209 -6.118 19.947 1.00 43.66 207 ASN A O 1
ATOM 1596 N N . SER A 1 208 ? -14.456 -5.707 22.016 1.00 34.69 208 SER A N 1
ATOM 1597 C CA . SER A 1 208 ? -14.513 -4.256 21.896 1.00 34.69 208 SER A CA 1
ATOM 1598 C C . SER A 1 208 ? -13.123 -3.762 21.487 1.00 34.69 208 SER A C 1
ATOM 1600 O O . SER A 1 208 ? -12.142 -4.180 22.108 1.00 34.69 208 SER A O 1
ATOM 1602 N N . PRO A 1 209 ? -12.971 -2.902 20.460 1.00 42.34 209 PRO A N 1
ATOM 1603 C CA . PRO A 1 209 ? -11.670 -2.314 20.168 1.00 42.34 209 PRO A CA 1
ATOM 1604 C C . PRO A 1 209 ? -11.169 -1.655 21.453 1.00 42.34 209 PRO A C 1
ATOM 1606 O O . PRO A 1 209 ? -11.870 -0.818 22.020 1.00 42.34 209 PRO A O 1
ATOM 1609 N N . VAL A 1 210 ? -10.001 -2.088 21.944 1.00 38.97 210 VAL A N 1
ATOM 1610 C CA . VAL A 1 210 ? -9.408 -1.615 23.201 1.00 38.97 210 VAL A CA 1
ATOM 1611 C C . VAL A 1 210 ? -9.145 -0.112 23.106 1.00 38.97 210 VAL A C 1
ATOM 1613 O O . VAL A 1 210 ? -8.068 0.354 22.745 1.00 38.97 210 VAL A O 1
ATOM 1616 N N . THR A 1 211 ? -10.165 0.645 23.466 1.00 40.06 211 THR A N 1
ATOM 1617 C CA . THR A 1 211 ? -10.125 1.997 23.986 1.00 40.06 211 THR A CA 1
ATOM 1618 C C . THR A 1 211 ? -11.135 1.976 25.126 1.00 40.06 211 THR A C 1
ATOM 1620 O O . THR A 1 211 ? -12.327 1.843 24.845 1.00 40.06 211 THR A O 1
ATOM 1623 N N . PRO A 1 212 ? -10.699 2.078 26.395 1.00 47.59 212 PRO A N 1
ATOM 1624 C CA . PRO A 1 212 ? -11.599 2.184 27.550 1.00 47.59 212 PRO A CA 1
ATOM 1625 C C . PRO A 1 212 ? -12.629 3.325 27.431 1.00 47.59 212 PRO A C 1
ATOM 1627 O O . PRO A 1 212 ? -13.625 3.335 28.143 1.00 47.59 212 PRO A O 1
ATOM 1630 N N . ASP A 1 213 ? -12.430 4.223 26.462 1.00 54.56 213 ASP A N 1
ATOM 1631 C CA . ASP A 1 213 ? -13.309 5.322 26.092 1.00 54.56 213 ASP A CA 1
ATOM 1632 C C . ASP A 1 213 ? -13.605 5.202 24.583 1.00 54.56 213 ASP A C 1
ATOM 1634 O O . ASP A 1 213 ? -12.691 5.369 23.775 1.00 54.56 213 ASP A O 1
ATOM 1638 N N . GLY A 1 214 ? -14.836 4.852 24.192 1.00 67.00 214 GLY A N 1
ATOM 1639 C CA . GLY A 1 214 ? -15.190 4.404 22.833 1.00 67.00 214 GLY A CA 1
ATOM 1640 C C . GLY A 1 214 ? -14.697 5.259 21.646 1.00 67.00 214 GLY A C 1
ATOM 1641 O O . GLY A 1 214 ? -14.368 6.434 21.762 1.00 67.00 214 GLY A O 1
ATOM 1642 N N . TRP A 1 215 ? -14.668 4.659 20.453 1.00 77.25 215 TRP A N 1
ATOM 1643 C CA . TRP A 1 215 ? -13.963 5.193 19.276 1.00 77.25 215 TRP A CA 1
ATOM 1644 C C . TRP A 1 215 ? -14.616 6.419 18.601 1.00 77.25 215 TRP A C 1
ATOM 1646 O O . TRP A 1 215 ? -13.917 7.216 17.969 1.00 77.25 215 TRP A O 1
ATOM 1656 N N . CYS A 1 216 ? -15.940 6.580 18.706 1.00 85.00 216 CYS A N 1
ATOM 1657 C CA . CYS A 1 216 ? -16.679 7.656 18.040 1.00 85.00 216 CYS A CA 1
ATOM 1658 C C . CYS A 1 216 ? -16.650 8.972 18.838 1.00 85.00 216 CYS A C 1
ATOM 1660 O O . CYS A 1 216 ? -16.301 9.004 20.021 1.00 85.00 216 CYS A O 1
ATOM 1662 N N . ARG A 1 217 ? -17.063 10.081 18.208 1.00 85.00 217 ARG A N 1
ATOM 1663 C CA . ARG A 1 217 ? -17.120 11.398 18.875 1.00 85.00 217 ARG A CA 1
ATOM 1664 C C . ARG A 1 217 ? -18.092 11.420 20.059 1.00 85.00 217 ARG A C 1
ATOM 1666 O O . ARG A 1 217 ? -17.792 12.092 21.039 1.00 85.00 217 ARG A O 1
ATOM 1673 N N . THR A 1 218 ? -19.208 10.692 19.993 1.00 85.00 218 THR A N 1
ATOM 1674 C CA . THR A 1 218 ? -20.182 10.611 21.096 1.00 85.00 218 THR A CA 1
ATOM 1675 C C . THR A 1 218 ? -19.604 9.898 22.318 1.00 85.00 218 THR A C 1
ATOM 1677 O O . THR A 1 218 ? -19.752 10.383 23.435 1.00 85.00 218 THR A O 1
ATOM 1680 N N . CYS A 1 219 ? -18.934 8.759 22.126 1.00 81.12 219 CYS A N 1
ATOM 1681 C CA . CYS A 1 219 ? -18.385 7.969 23.233 1.00 81.12 219 CYS A CA 1
ATOM 1682 C C . CYS A 1 219 ? -17.103 8.571 23.810 1.00 81.12 219 CYS A C 1
ATOM 1684 O O . CYS A 1 219 ? -16.838 8.407 24.998 1.00 81.12 219 CYS A O 1
ATOM 1686 N N . ARG A 1 220 ? -16.326 9.282 22.985 1.00 80.00 220 ARG A N 1
ATOM 1687 C CA . ARG A 1 220 ? -15.127 10.002 23.412 1.00 80.00 220 ARG A CA 1
ATOM 1688 C C . ARG A 1 220 ? -15.001 11.333 22.660 1.00 80.00 220 ARG A C 1
ATOM 1690 O O . ARG A 1 220 ? -14.340 11.391 21.609 1.00 80.00 220 ARG A O 1
ATOM 1697 N N . PRO A 1 221 ? -15.586 12.414 23.203 1.00 81.25 221 PRO A N 1
ATOM 1698 C CA . PRO A 1 221 ? -15.533 13.744 22.606 1.00 81.25 221 PRO A CA 1
ATOM 1699 C C . PRO A 1 221 ? -14.104 14.198 22.303 1.00 81.25 221 PRO A C 1
ATOM 1701 O O . PRO A 1 221 ? -13.184 13.984 23.091 1.00 81.25 221 PRO A O 1
ATOM 1704 N N . VAL A 1 222 ? -13.914 14.824 21.142 1.00 76.62 222 VAL A N 1
ATOM 1705 C CA . VAL A 1 222 ? -12.634 15.442 20.770 1.00 76.62 222 VAL A CA 1
ATOM 1706 C C . VAL A 1 222 ? -12.556 16.805 21.454 1.00 76.62 222 VAL A C 1
ATOM 1708 O O . VAL A 1 222 ? -13.400 17.666 21.212 1.00 76.62 222 VAL A O 1
ATOM 1711 N N . THR A 1 223 ? -11.564 16.992 22.322 1.00 77.19 223 THR A N 1
ATOM 1712 C CA . THR A 1 223 ? -11.284 18.272 22.994 1.00 77.19 223 THR A CA 1
ATOM 1713 C C . THR A 1 223 ? -10.197 19.051 22.251 1.00 77.19 223 THR A C 1
ATOM 1715 O O . THR A 1 223 ? -9.513 18.496 21.399 1.00 77.19 223 THR A O 1
ATOM 1718 N N . MET A 1 224 ? -9.987 20.333 22.574 1.00 71.88 224 MET A N 1
ATOM 1719 C CA . MET A 1 224 ? -8.957 21.141 21.895 1.00 71.88 224 MET A CA 1
ATOM 1720 C C . MET A 1 224 ? -7.521 20.620 22.085 1.00 71.88 224 MET A C 1
ATOM 1722 O O . MET A 1 224 ? -6.678 20.861 21.228 1.00 71.88 224 MET A O 1
ATOM 1726 N N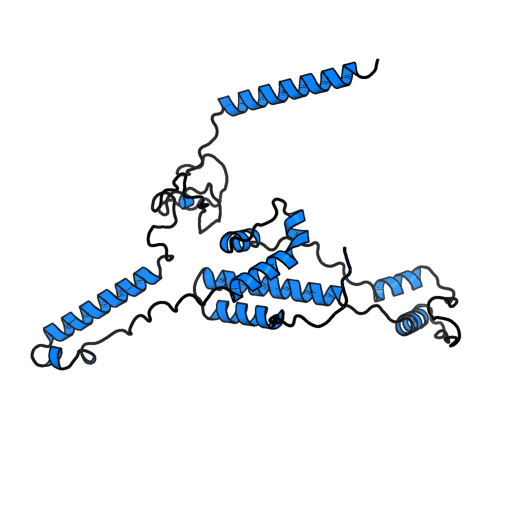 . ASN A 1 225 ? -7.251 19.872 23.159 1.00 68.00 225 ASN A N 1
ATOM 1727 C CA . ASN A 1 225 ? -5.953 19.223 23.390 1.00 68.00 225 ASN A CA 1
ATOM 1728 C C . ASN A 1 225 ? -5.875 17.813 22.779 1.00 68.00 225 ASN A C 1
ATOM 1730 O O . ASN A 1 225 ? -4.821 17.181 22.803 1.00 68.00 225 ASN A O 1
ATOM 1734 N N . ASP A 1 226 ? -6.988 17.306 22.253 1.00 66.56 226 ASP A N 1
ATOM 1735 C CA . ASP A 1 226 ? -7.098 15.987 21.652 1.00 66.56 226 ASP A CA 1
ATOM 1736 C C . ASP A 1 226 ? -7.016 16.127 20.127 1.00 66.56 226 ASP A C 1
ATOM 1738 O O . ASP A 1 226 ? -8.001 16.406 19.449 1.00 66.56 226 ASP A O 1
ATOM 1742 N N . MET A 1 227 ? -5.817 15.945 19.570 1.00 70.31 227 MET A N 1
ATOM 1743 C CA . MET A 1 227 ? -5.562 16.052 18.123 1.00 70.31 227 MET A CA 1
ATOM 1744 C C . MET A 1 227 ? -6.034 14.818 17.328 1.00 70.31 227 MET A C 1
ATOM 1746 O O . MET A 1 227 ? -5.618 14.599 16.190 1.00 70.31 227 MET A O 1
ATOM 1750 N N . ARG A 1 228 ? -6.873 13.968 17.924 1.00 78.00 228 ARG A N 1
ATOM 1751 C CA . ARG A 1 228 ? -7.330 12.709 17.339 1.00 78.00 228 ARG A CA 1
ATOM 1752 C C . ARG A 1 228 ? -8.256 12.935 16.149 1.00 78.00 228 ARG A C 1
ATOM 1754 O O . ARG A 1 228 ? -9.269 13.634 16.215 1.00 78.00 228 ARG A O 1
ATOM 1761 N N . PHE A 1 229 ? -7.931 12.250 15.062 1.00 77.75 229 PHE A N 1
ATOM 1762 C CA . PHE A 1 229 ? -8.734 12.234 13.852 1.00 77.75 229 PHE A CA 1
ATOM 1763 C C . PHE A 1 229 ? -9.779 11.117 13.933 1.00 77.75 229 PHE A C 1
ATOM 1765 O O . PHE A 1 229 ? -9.450 9.939 13.820 1.00 77.75 229 PHE A O 1
ATOM 1772 N N . VAL A 1 230 ? -11.042 11.480 14.172 1.00 82.56 230 VAL A N 1
ATOM 1773 C CA . VAL A 1 230 ? -12.138 10.503 14.274 1.00 82.56 230 VAL A CA 1
ATOM 1774 C C . VAL A 1 230 ? -12.710 10.208 12.890 1.00 82.56 230 VAL A C 1
ATOM 1776 O O . VAL A 1 230 ? -13.204 11.112 12.211 1.00 82.56 230 VAL A O 1
ATOM 1779 N N . VAL A 1 231 ? -12.659 8.937 12.494 1.00 85.25 231 VAL A N 1
ATOM 1780 C CA . VAL A 1 231 ? -13.162 8.410 11.218 1.00 85.25 231 VAL A CA 1
ATOM 1781 C C . VAL A 1 231 ? -14.058 7.202 11.451 1.00 85.25 231 VAL A C 1
ATOM 1783 O O . VAL A 1 231 ? -13.965 6.536 12.477 1.00 85.25 231 VAL A O 1
ATOM 1786 N N . CYS A 1 232 ? -14.936 6.929 10.490 1.00 82.69 232 CYS A N 1
ATOM 1787 C CA . CYS A 1 232 ? -15.773 5.737 10.503 1.00 82.69 232 CYS A CA 1
ATOM 1788 C C . CYS A 1 232 ? -14.901 4.483 10.279 1.00 82.69 232 CYS A C 1
ATOM 1790 O O . CYS A 1 232 ? -14.157 4.462 9.300 1.00 82.69 232 CYS A O 1
ATOM 1792 N N . PRO A 1 233 ? -14.989 3.440 11.121 1.00 77.69 233 PRO A N 1
ATOM 1793 C CA . PRO A 1 233 ? -14.230 2.205 10.949 1.00 77.69 233 PRO A CA 1
ATOM 1794 C C . PRO A 1 233 ? -14.703 1.395 9.739 1.00 77.69 233 PRO A C 1
ATOM 1796 O O . PRO A 1 233 ? -13.921 0.628 9.192 1.00 77.69 233 PRO A O 1
ATOM 1799 N N . GLU A 1 234 ? -15.951 1.578 9.301 1.00 76.56 234 GLU A N 1
ATOM 1800 C CA . GLU A 1 234 ? -16.500 0.843 8.159 1.00 76.56 234 GLU A CA 1
ATOM 1801 C C . GLU A 1 234 ? -16.070 1.436 6.812 1.00 76.56 234 GLU A C 1
ATOM 1803 O O . GLU A 1 234 ? -15.734 0.693 5.897 1.00 76.56 234 GLU A O 1
ATOM 1808 N N . CYS A 1 235 ? -16.064 2.769 6.668 1.00 79.62 235 CYS A N 1
ATOM 1809 C CA . CYS A 1 235 ? -15.791 3.423 5.378 1.00 79.62 235 CYS A CA 1
ATOM 1810 C C . CYS A 1 235 ? -14.604 4.395 5.370 1.00 79.62 235 CYS A C 1
ATOM 1812 O O . CYS A 1 235 ? -14.299 4.978 4.334 1.00 79.62 235 CYS A O 1
ATOM 1814 N N . GLY A 1 236 ? -13.961 4.649 6.511 1.00 78.62 236 GLY A N 1
ATOM 1815 C CA . GLY A 1 236 ? -12.819 5.565 6.625 1.00 78.62 236 GLY A CA 1
ATOM 1816 C C . GLY A 1 236 ? -13.151 7.058 6.486 1.00 78.62 236 GLY A C 1
ATOM 1817 O O . GLY A 1 236 ? -12.279 7.905 6.681 1.00 78.62 236 GLY A O 1
ATOM 1818 N N . ASN A 1 237 ? -14.402 7.427 6.190 1.00 84.62 237 ASN A N 1
ATOM 1819 C CA . ASN A 1 237 ? -14.780 8.821 5.966 1.00 84.62 237 ASN A CA 1
ATOM 1820 C C . ASN A 1 237 ? -15.010 9.579 7.280 1.00 84.62 237 ASN A C 1
ATOM 1822 O O . ASN A 1 237 ? -15.826 9.187 8.116 1.00 84.62 237 ASN A O 1
ATOM 1826 N N . LYS A 1 238 ? -14.346 10.733 7.430 1.00 84.19 238 LYS A N 1
ATOM 1827 C CA . LYS A 1 238 ? -14.481 11.611 8.612 1.00 84.19 238 LYS A CA 1
ATOM 1828 C C . LYS A 1 238 ? -15.855 12.277 8.731 1.00 84.19 238 LYS A C 1
ATOM 1830 O O . LYS A 1 238 ? -16.242 12.685 9.820 1.00 84.19 238 LYS A O 1
ATOM 1835 N N . ARG A 1 239 ? -16.561 12.451 7.604 1.00 90.00 239 ARG A N 1
ATOM 1836 C CA . ARG A 1 239 ? -17.886 13.095 7.565 1.00 90.00 239 ARG A CA 1
ATOM 1837 C C . ARG A 1 239 ? -19.046 12.106 7.648 1.00 90.00 239 ARG A C 1
ATOM 1839 O O . ARG A 1 239 ? -20.187 12.549 7.684 1.00 90.00 239 ARG A O 1
ATOM 1846 N N . CYS A 1 240 ? -18.762 10.809 7.717 1.00 90.81 240 CYS A N 1
ATOM 1847 C CA . CYS A 1 240 ? -19.784 9.789 7.902 1.00 90.81 240 CYS A CA 1
ATOM 1848 C C . CYS A 1 240 ? -20.449 9.955 9.287 1.00 90.81 240 CYS A C 1
ATOM 1850 O O . CYS A 1 240 ? -19.729 10.095 10.281 1.00 90.81 240 CYS A O 1
ATOM 1852 N N . PRO A 1 241 ? -21.790 9.923 9.400 1.00 93.50 241 PRO A N 1
ATOM 1853 C CA . PRO A 1 241 ? -22.484 10.050 10.684 1.00 93.50 241 PRO A CA 1
ATOM 1854 C C . PRO A 1 241 ? -22.159 8.918 11.663 1.00 93.50 241 PRO A C 1
ATOM 1856 O O . PRO A 1 241 ? -22.146 9.162 12.869 1.00 93.50 241 PRO A O 1
ATOM 1859 N N . HIS A 1 242 ? -21.791 7.733 11.163 1.00 89.06 242 HIS A N 1
ATOM 1860 C CA . HIS A 1 242 ? -21.273 6.635 11.984 1.00 89.06 242 HIS A CA 1
ATOM 1861 C C . HIS A 1 242 ? -19.978 7.031 12.719 1.00 89.06 242 HIS A C 1
ATOM 1863 O O . HIS A 1 242 ? -19.769 6.647 13.862 1.00 89.06 242 HIS A O 1
ATOM 1869 N N . ALA A 1 243 ? -19.126 7.879 12.117 1.00 89.25 243 ALA A N 1
ATOM 1870 C CA . ALA A 1 243 ? -17.924 8.403 12.781 1.00 89.25 243 ALA A CA 1
ATOM 1871 C C . ALA A 1 243 ? -18.249 9.303 13.985 1.00 89.25 243 ALA A C 1
ATOM 1873 O O . ALA A 1 243 ? -17.465 9.427 14.931 1.00 89.25 243 ALA A O 1
ATOM 1874 N N . ASN A 1 244 ? -19.402 9.968 13.930 1.00 90.31 244 ASN A N 1
ATOM 1875 C CA . ASN A 1 244 ? -19.869 10.831 14.998 1.00 90.31 244 ASN A CA 1
ATOM 1876 C C . ASN A 1 244 ? -20.480 10.000 16.135 1.00 90.31 244 ASN A C 1
ATOM 1878 O O . ASN A 1 244 ? -20.068 10.149 17.282 1.00 90.31 244 ASN A O 1
ATOM 1882 N N . ASP A 1 245 ? -21.373 9.065 15.802 1.00 88.50 245 ASP A N 1
ATOM 1883 C CA . ASP A 1 245 ? -22.040 8.169 16.745 1.00 88.50 245 ASP A CA 1
ATOM 1884 C C . ASP A 1 245 ? -22.086 6.743 16.185 1.00 88.50 245 ASP A C 1
ATOM 1886 O O . ASP A 1 245 ? -22.613 6.523 15.095 1.00 88.50 245 ASP A O 1
ATOM 1890 N N . HIS A 1 246 ? -21.587 5.764 16.948 1.00 86.75 246 HIS A N 1
ATOM 1891 C CA . HIS A 1 246 ? -21.532 4.366 16.514 1.00 86.75 246 HIS A CA 1
ATOM 1892 C C . HIS A 1 246 ? -22.926 3.747 16.303 1.00 86.75 246 HIS A C 1
ATOM 1894 O O . HIS A 1 246 ? -23.037 2.676 15.715 1.00 86.75 246 HIS A O 1
ATOM 1900 N N . ARG A 1 247 ? -23.993 4.401 16.781 1.00 86.81 247 ARG A N 1
ATOM 1901 C CA . ARG A 1 247 ? -25.386 3.969 16.592 1.00 86.81 247 ARG A CA 1
ATOM 1902 C C . ARG A 1 247 ? -25.976 4.403 15.249 1.00 86.81 247 ARG A C 1
ATOM 1904 O O . ARG A 1 247 ? -27.015 3.880 14.857 1.00 86.81 247 ARG A O 1
ATOM 1911 N N . HIS A 1 248 ? -25.371 5.370 14.557 1.00 90.25 248 HIS A N 1
ATOM 1912 C CA . HIS A 1 248 ? -25.835 5.792 13.232 1.00 90.25 248 HIS A CA 1
ATOM 1913 C C . HIS A 1 248 ? -25.447 4.770 12.164 1.00 90.25 248 HIS A C 1
ATOM 1915 O O . HIS A 1 248 ? -24.433 4.103 12.298 1.00 90.25 248 HIS A O 1
ATOM 1921 N N . ALA A 1 249 ? -26.200 4.676 11.070 1.00 89.56 249 ALA A N 1
ATOM 1922 C CA . ALA A 1 249 ? -25.786 3.857 9.934 1.00 89.56 249 ALA A CA 1
ATOM 1923 C C . ALA A 1 249 ? -24.572 4.473 9.213 1.00 89.56 249 ALA A C 1
ATOM 1925 O O . ALA A 1 249 ? -24.422 5.698 9.140 1.00 89.56 249 ALA A O 1
ATOM 1926 N N . CYS A 1 250 ? -23.714 3.630 8.642 1.00 88.50 250 CYS A N 1
ATOM 1927 C CA . CYS A 1 250 ? -22.673 4.085 7.732 1.00 88.50 250 CYS A CA 1
ATOM 1928 C C . CYS A 1 250 ? -23.273 4.489 6.379 1.00 88.50 250 CYS A C 1
ATOM 1930 O O . CYS A 1 250 ? -24.043 3.745 5.778 1.00 88.50 250 CYS A O 1
ATOM 1932 N N . THR A 1 251 ? -22.896 5.668 5.884 1.00 88.25 251 THR A N 1
ATOM 1933 C CA . THR A 1 251 ? -23.365 6.202 4.592 1.00 88.25 251 THR A CA 1
ATOM 1934 C C . THR A 1 251 ? -22.388 5.954 3.446 1.00 88.25 251 THR A C 1
ATOM 1936 O O . THR A 1 251 ? -22.707 6.233 2.295 1.00 88.25 251 THR A O 1
ATOM 1939 N N . GLY A 1 252 ? -21.158 5.525 3.748 1.00 84.81 252 GLY A N 1
ATOM 1940 C CA . GLY A 1 252 ? -20.084 5.423 2.757 1.00 84.81 252 GLY A CA 1
ATOM 1941 C C . GLY A 1 252 ? -19.625 6.761 2.149 1.00 84.81 252 GLY A C 1
ATOM 1942 O O . GLY A 1 252 ? -18.775 6.745 1.266 1.00 84.81 252 GLY A O 1
ATOM 1943 N N . SER A 1 253 ? -20.116 7.917 2.621 1.00 82.62 253 SER A N 1
ATOM 1944 C CA . SER A 1 253 ? -19.858 9.234 2.013 1.00 82.62 253 SER A CA 1
ATOM 1945 C C . SER A 1 253 ? -18.953 10.141 2.860 1.00 82.62 253 SER A C 1
ATOM 1947 O O . SER A 1 253 ? -18.986 10.135 4.095 1.00 82.62 253 SER A O 1
ATOM 1949 N N . ASN A 1 254 ? -18.158 10.983 2.189 1.00 87.12 254 ASN A N 1
ATOM 1950 C CA . ASN A 1 254 ? -17.362 12.059 2.793 1.00 87.12 254 ASN A CA 1
ATOM 1951 C C . ASN A 1 254 ? -17.931 13.462 2.500 1.00 87.12 254 ASN A C 1
ATOM 1953 O O . ASN A 1 254 ? -17.226 14.457 2.703 1.00 87.12 254 ASN A O 1
ATOM 1957 N N . GLU A 1 255 ? -19.163 13.556 1.991 1.00 84.69 255 GLU A N 1
ATOM 1958 C CA . GLU A 1 255 ? -19.824 14.819 1.641 1.00 84.69 255 GLU A CA 1
ATOM 1959 C C . GLU A 1 255 ? -20.136 15.651 2.901 1.00 84.69 255 GLU A C 1
ATOM 1961 O O . GLU A 1 255 ? -20.458 15.085 3.951 1.00 84.69 255 GLU A O 1
ATOM 1966 N N . PRO A 1 256 ? -19.997 16.989 2.866 1.00 84.38 256 PRO A N 1
ATOM 1967 C CA . PRO A 1 256 ? -20.400 17.858 3.974 1.00 84.38 256 PRO A CA 1
ATOM 1968 C C . PRO A 1 256 ? -21.919 17.862 4.188 1.00 84.38 256 PRO A C 1
ATOM 1970 O O . PRO A 1 256 ? -22.674 17.779 3.227 1.00 84.38 256 PRO A O 1
ATOM 1973 N N . GLY A 1 257 ? -22.366 18.050 5.431 1.00 83.38 257 GLY A N 1
ATOM 1974 C CA . GLY A 1 257 ? -23.783 18.280 5.735 1.00 83.38 257 GLY A CA 1
ATOM 1975 C C . GLY A 1 257 ? -24.659 17.037 5.823 1.00 83.38 257 GLY A C 1
ATOM 1976 O O . GLY A 1 257 ? -25.875 17.174 5.887 1.00 83.38 257 GLY A O 1
ATOM 1977 N N . GLN A 1 258 ? -24.065 15.845 5.858 1.00 89.00 258 GLN A N 1
ATOM 1978 C CA . GLN A 1 258 ? -24.797 14.609 6.131 1.00 89.00 258 GLN A CA 1
ATOM 1979 C C . GLN A 1 258 ? -25.478 14.673 7.510 1.00 89.00 258 GLN A C 1
ATOM 1981 O O . GLN A 1 258 ? -24.863 15.098 8.494 1.00 89.00 258 GLN A O 1
ATOM 1986 N N . GLU A 1 259 ? -26.735 14.236 7.588 1.00 87.00 259 GLU A N 1
ATOM 1987 C CA . GLU A 1 259 ? -27.499 14.196 8.838 1.00 87.00 259 GLU A CA 1
ATOM 1988 C C . GLU A 1 259 ? -26.788 13.317 9.880 1.00 87.00 259 GLU A C 1
ATOM 1990 O O . GLU A 1 259 ? -26.338 12.215 9.576 1.00 87.00 259 GLU A O 1
ATOM 1995 N N . GLY A 1 260 ? -26.626 13.827 11.105 1.00 88.44 260 GLY A N 1
ATOM 1996 C CA . GLY A 1 260 ? -25.903 13.138 12.181 1.00 88.44 260 GLY A CA 1
ATOM 1997 C C . GLY A 1 260 ? -24.371 13.234 12.114 1.00 88.44 260 GLY A C 1
ATOM 1998 O O . GLY A 1 260 ? -23.697 12.730 13.016 1.00 88.44 260 GLY A O 1
ATOM 1999 N N . SER A 1 261 ? -23.800 13.890 11.096 1.00 90.94 261 SER A N 1
ATOM 2000 C CA . SER A 1 261 ? -22.362 14.167 10.997 1.00 90.94 261 SER A CA 1
ATOM 2001 C C . SER A 1 261 ? -21.932 15.342 11.877 1.00 90.94 261 SER A C 1
ATOM 2003 O O . SER A 1 261 ? -22.649 16.330 12.016 1.00 90.94 261 SER A O 1
ATOM 20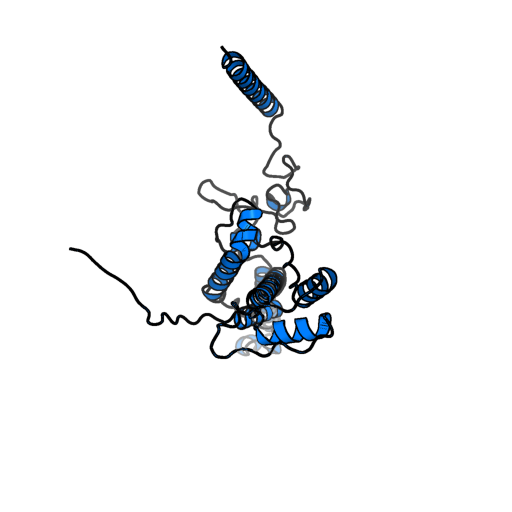05 N N . ALA A 1 262 ? -20.701 15.289 12.394 1.00 86.56 262 ALA A N 1
ATOM 2006 C CA . ALA A 1 262 ? -20.071 16.442 13.043 1.00 86.56 262 ALA A CA 1
ATOM 2007 C C . ALA A 1 262 ? -19.749 17.583 12.057 1.00 86.56 262 ALA A C 1
ATOM 2009 O O . ALA A 1 262 ? -19.524 18.717 12.474 1.00 86.56 262 ALA A O 1
ATOM 2010 N N . TYR A 1 263 ? -19.693 17.291 10.754 1.00 84.38 263 TYR A N 1
ATOM 2011 C CA . TYR A 1 263 ? -19.340 18.256 9.716 1.00 84.38 263 TYR A CA 1
ATOM 2012 C C . TYR A 1 263 ? -20.593 18.730 8.982 1.00 84.38 263 TYR A C 1
ATOM 20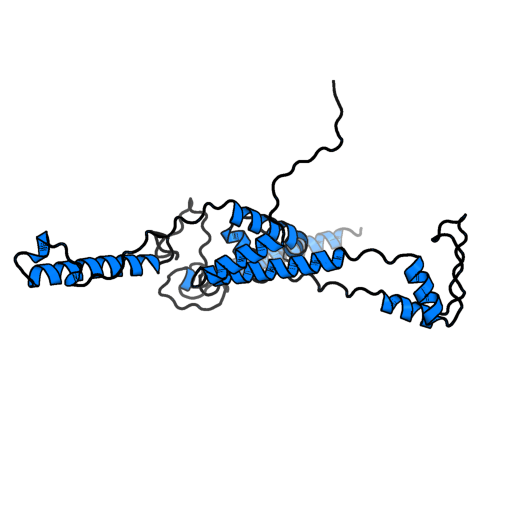14 O O . TYR A 1 263 ? -20.997 18.140 7.978 1.00 84.38 263 TYR A O 1
ATOM 2022 N N . GLN A 1 264 ? -21.175 19.823 9.471 1.00 79.12 264 GLN A N 1
ATOM 2023 C CA . GLN A 1 264 ? -22.336 20.465 8.854 1.00 79.12 264 GLN A CA 1
ATOM 2024 C C . GLN A 1 264 ? -22.005 21.061 7.473 1.00 79.12 264 GLN A C 1
ATOM 2026 O O . GLN A 1 264 ? -20.838 21.259 7.118 1.00 79.12 264 GLN A O 1
ATOM 2031 N N . ALA A 1 265 ? -23.043 21.325 6.676 1.00 76.50 265 ALA A N 1
ATOM 2032 C CA . ALA A 1 265 ? -22.899 22.077 5.435 1.00 76.50 265 ALA A CA 1
ATOM 2033 C C . ALA A 1 265 ? -22.519 23.528 5.758 1.00 76.50 265 ALA A C 1
ATOM 2035 O O . ALA A 1 265 ? -23.022 24.103 6.723 1.00 76.50 265 ALA A O 1
ATOM 2036 N N . ALA A 1 266 ? -21.641 24.122 4.948 1.00 71.88 266 ALA A N 1
ATOM 2037 C CA . ALA A 1 266 ? -21.338 25.542 5.079 1.00 71.88 266 ALA A CA 1
ATOM 2038 C C . ALA A 1 266 ? -22.610 26.376 4.814 1.00 71.88 266 ALA A C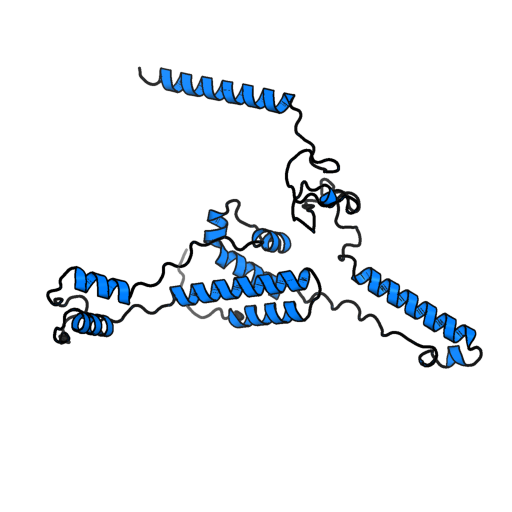 1
ATOM 2040 O O . ALA A 1 266 ? -23.371 26.038 3.898 1.00 71.88 266 ALA A O 1
ATOM 2041 N N . PRO A 1 267 ? -22.848 27.472 5.556 1.00 68.00 267 PRO A N 1
ATOM 2042 C CA . PRO A 1 267 ? -23.955 28.374 5.268 1.00 68.00 267 PRO A CA 1
ATOM 2043 C C . PRO A 1 267 ? -23.843 28.924 3.839 1.00 68.00 267 PRO A C 1
ATOM 2045 O O . PRO A 1 267 ? -22.798 29.439 3.440 1.00 68.00 267 PRO A O 1
ATOM 2048 N N . GLN A 1 268 ? -24.930 28.873 3.060 1.00 65.38 268 GLN A N 1
ATOM 2049 C CA . GLN A 1 268 ? -24.941 29.337 1.659 1.00 65.38 268 GLN A CA 1
ATOM 2050 C C . GLN A 1 268 ? -24.481 30.800 1.496 1.00 65.38 268 GLN A C 1
ATOM 2052 O O . GLN A 1 268 ? -23.944 31.179 0.456 1.00 65.38 268 GLN A O 1
ATOM 2057 N N . GLN A 1 269 ? -24.658 31.621 2.533 1.00 68.19 269 GLN A N 1
ATOM 2058 C CA . GLN A 1 269 ? -24.287 33.033 2.536 1.00 68.19 269 GLN A CA 1
ATOM 2059 C C . GLN A 1 269 ? -22.764 33.259 2.592 1.00 68.19 269 GLN A C 1
ATOM 2061 O O . GLN A 1 269 ? -22.266 34.179 1.944 1.00 68.19 269 GLN A O 1
ATOM 2066 N N . GLU A 1 270 ? -22.011 32.391 3.277 1.00 68.69 270 GLU A N 1
ATOM 2067 C CA . GLU A 1 270 ? -20.541 32.445 3.294 1.00 68.69 270 GLU A CA 1
ATOM 2068 C C . GLU A 1 270 ? -19.954 32.024 1.947 1.00 68.69 270 GLU A C 1
ATOM 2070 O O . GLU A 1 270 ? -19.032 32.666 1.445 1.00 68.69 270 GLU A O 1
ATOM 2075 N N . VAL A 1 271 ? -20.540 31.002 1.313 1.00 68.00 271 VAL A N 1
ATOM 2076 C CA . VAL A 1 271 ? -20.127 30.540 -0.021 1.00 68.00 271 VAL A CA 1
ATOM 2077 C C . VAL A 1 271 ? -20.326 31.643 -1.061 1.00 68.00 271 VAL A C 1
ATOM 2079 O O . VAL A 1 271 ? -19.435 31.898 -1.871 1.00 68.00 271 VAL A O 1
ATOM 2082 N N . LYS A 1 272 ? -21.466 32.344 -1.012 1.00 72.44 272 LYS A N 1
ATOM 2083 C CA . LYS A 1 272 ? -21.750 33.461 -1.919 1.00 72.44 272 LYS A CA 1
ATOM 2084 C C . LYS A 1 272 ? -20.782 34.632 -1.708 1.00 72.44 272 LYS A C 1
ATOM 2086 O O . LYS A 1 272 ? -20.217 35.127 -2.678 1.00 72.44 272 LYS A O 1
ATOM 2091 N N . SER A 1 273 ? -20.536 35.017 -0.454 1.00 74.56 273 SER A N 1
ATOM 2092 C CA . SER A 1 273 ? -19.594 36.093 -0.110 1.00 74.56 273 SER A CA 1
ATOM 2093 C C . SER A 1 273 ? -18.153 35.769 -0.531 1.00 74.56 273 SER A C 1
ATOM 2095 O O . SER A 1 273 ? -17.458 36.619 -1.093 1.00 74.56 273 SER A O 1
ATOM 2097 N N . ALA A 1 274 ? -17.708 34.523 -0.331 1.00 72.69 274 ALA A N 1
ATOM 2098 C CA . ALA A 1 274 ? -16.384 34.063 -0.747 1.00 72.69 274 ALA A CA 1
ATOM 2099 C C . ALA A 1 274 ? -16.227 34.052 -2.276 1.00 72.69 274 ALA A C 1
ATOM 2101 O O . ALA A 1 274 ? -15.172 34.434 -2.789 1.00 72.69 274 ALA A O 1
ATOM 2102 N N . LEU A 1 275 ? -17.278 33.664 -3.005 1.00 75.44 275 LEU A N 1
ATOM 2103 C CA . LEU A 1 275 ? -17.297 33.705 -4.465 1.00 75.44 275 LEU A CA 1
ATOM 2104 C C . LEU A 1 275 ? -17.233 35.146 -4.986 1.00 75.44 275 LEU A C 1
ATOM 2106 O O . LEU A 1 275 ? -16.414 35.438 -5.855 1.00 75.44 275 LEU A O 1
ATOM 2110 N N . GLU A 1 276 ? -18.029 36.058 -4.424 1.00 78.25 276 GLU A N 1
ATOM 2111 C CA . GLU A 1 276 ? -18.013 37.483 -4.784 1.00 78.25 276 GLU A CA 1
ATOM 2112 C C . GLU A 1 276 ? -16.635 38.114 -4.528 1.00 78.25 276 GLU A C 1
ATOM 2114 O O . GLU A 1 276 ? -16.086 38.779 -5.411 1.00 78.25 276 GLU A O 1
ATOM 2119 N N . HIS A 1 277 ? -16.016 37.831 -3.378 1.00 79.62 277 HIS A N 1
ATOM 2120 C CA . HIS A 1 277 ? -14.649 38.274 -3.084 1.00 79.62 277 HIS A CA 1
ATOM 2121 C C . HIS A 1 277 ? -13.616 37.688 -4.055 1.00 79.62 277 HIS A C 1
ATOM 2123 O O . HIS A 1 277 ? -12.707 38.393 -4.503 1.00 79.62 277 HIS A O 1
ATOM 2129 N N . GLY A 1 278 ? -13.742 36.406 -4.407 1.00 79.88 278 GLY A N 1
ATOM 2130 C CA . GLY A 1 278 ? -12.883 35.761 -5.400 1.00 79.88 278 GLY A CA 1
ATOM 2131 C C . GLY A 1 278 ? -12.997 36.421 -6.776 1.00 79.88 278 GLY A C 1
ATOM 2132 O O . GLY A 1 278 ? -11.981 36.736 -7.400 1.00 79.88 278 GLY A O 1
ATOM 2133 N N . MET A 1 279 ? -14.223 36.711 -7.214 1.00 84.50 279 MET A N 1
ATOM 2134 C CA . MET A 1 279 ? -14.496 37.378 -8.489 1.00 84.50 279 MET A CA 1
ATOM 2135 C C . MET A 1 279 ? -13.975 38.818 -8.522 1.00 84.50 279 MET A C 1
ATOM 2137 O O . MET A 1 279 ? -13.407 39.233 -9.531 1.00 84.50 279 MET A O 1
ATOM 2141 N N . GLN A 1 280 ? -14.086 39.568 -7.424 1.00 79.81 280 GLN A N 1
ATOM 2142 C CA . GLN A 1 280 ? -13.513 40.915 -7.323 1.00 79.81 280 GLN A CA 1
ATOM 2143 C C . GLN A 1 280 ? -11.983 40.900 -7.424 1.00 79.81 280 GLN A C 1
ATOM 2145 O O . GLN A 1 280 ? -11.396 41.726 -8.125 1.00 79.81 280 GLN A O 1
ATOM 2150 N N . ARG A 1 281 ? -11.321 39.930 -6.778 1.00 81.88 281 ARG A N 1
ATOM 2151 C CA . ARG A 1 281 ? -9.863 39.757 -6.891 1.00 81.88 281 ARG A CA 1
ATOM 2152 C C . ARG A 1 281 ? -9.440 39.392 -8.308 1.00 81.88 281 ARG A C 1
ATOM 2154 O O . ARG A 1 281 ? -8.437 39.917 -8.786 1.00 81.88 281 ARG A O 1
ATOM 2161 N N . TYR A 1 282 ? -10.203 38.527 -8.972 1.00 74.88 282 TYR A N 1
ATOM 2162 C CA . TYR A 1 282 ? -9.966 38.172 -10.367 1.00 74.88 282 TYR A CA 1
ATOM 2163 C C . TYR A 1 282 ? -10.113 39.389 -11.291 1.00 74.88 282 TYR A C 1
ATOM 2165 O O . TYR A 1 282 ? -9.209 39.672 -12.073 1.00 74.88 282 TYR A O 1
ATOM 2173 N N . ALA A 1 283 ? -11.186 40.170 -11.141 1.00 76.69 283 ALA A N 1
ATOM 2174 C CA . ALA A 1 283 ? -11.396 41.393 -11.915 1.00 76.69 283 ALA A CA 1
ATOM 2175 C C . ALA A 1 283 ? -10.248 42.403 -11.727 1.00 76.69 283 ALA A C 1
ATOM 2177 O O . ALA A 1 283 ? -9.711 42.918 -12.707 1.00 76.69 283 ALA A O 1
ATOM 2178 N N . GLY A 1 284 ? -9.799 42.616 -10.485 1.00 79.81 284 GLY A N 1
ATOM 2179 C CA . GLY A 1 284 ? -8.660 43.491 -10.197 1.00 79.81 284 GLY A CA 1
ATOM 2180 C C . GLY A 1 284 ? -7.329 42.981 -10.765 1.00 79.81 284 GLY A C 1
ATOM 2181 O O . GLY A 1 284 ? -6.489 43.780 -11.175 1.00 79.81 284 GLY A O 1
ATOM 2182 N N . ALA A 1 285 ? -7.124 41.663 -10.826 1.00 77.12 285 ALA A N 1
ATOM 2183 C CA . ALA A 1 285 ? -5.951 41.075 -11.472 1.00 77.12 285 ALA A CA 1
ATOM 2184 C C . ALA A 1 285 ? -5.984 41.273 -12.998 1.00 77.12 285 ALA A C 1
ATOM 2186 O O . ALA A 1 285 ? -4.974 41.654 -13.584 1.00 77.12 285 ALA A O 1
ATOM 2187 N N . MET A 1 286 ? -7.147 41.091 -13.628 1.00 82.81 286 MET A N 1
ATOM 2188 C CA . MET A 1 286 ? -7.323 41.299 -15.070 1.00 82.81 286 MET A CA 1
ATOM 2189 C C . MET A 1 286 ? -7.134 42.763 -15.479 1.00 82.81 286 MET A C 1
ATOM 2191 O O . MET A 1 286 ? -6.532 43.038 -16.514 1.00 82.81 286 MET A O 1
ATOM 2195 N N . GLN A 1 287 ? -7.571 43.707 -14.645 1.00 74.44 287 GLN A N 1
ATOM 2196 C CA . GLN A 1 287 ? -7.364 45.132 -14.893 1.00 74.44 287 GLN A CA 1
ATOM 2197 C C . GLN A 1 287 ? -5.873 45.509 -14.855 1.00 74.44 287 GLN A C 1
ATOM 2199 O O . GLN A 1 287 ? -5.384 46.181 -15.761 1.00 74.44 287 GLN A O 1
ATOM 2204 N N . LYS A 1 288 ? -5.117 44.973 -13.889 1.00 75.75 288 LYS A N 1
ATOM 2205 C CA . LYS A 1 288 ? -3.657 45.158 -13.815 1.00 75.75 288 LYS A CA 1
ATOM 2206 C C . LYS A 1 288 ? -2.912 44.577 -15.017 1.00 75.75 288 LYS A C 1
ATOM 2208 O O . LYS A 1 288 ? -1.916 45.151 -15.438 1.00 75.75 288 LYS A O 1
ATOM 2213 N N . LEU A 1 289 ? -3.392 43.464 -15.575 1.00 71.88 289 LEU A N 1
ATOM 2214 C CA . LEU A 1 289 ? -2.836 42.895 -16.807 1.00 71.88 289 LEU A CA 1
ATOM 2215 C C . LEU A 1 289 ? -3.142 43.773 -18.029 1.00 71.88 289 LEU A C 1
ATOM 2217 O O . LEU A 1 289 ? -2.297 43.901 -18.903 1.00 71.88 289 LEU A O 1
ATOM 2221 N N . SER A 1 290 ? -4.309 44.424 -18.069 1.00 69.06 290 SER A N 1
ATOM 2222 C CA . SER A 1 290 ? -4.676 45.339 -19.161 1.00 69.06 290 SER A CA 1
ATOM 2223 C C . SER A 1 290 ? -3.949 46.691 -19.128 1.00 69.06 290 SER A C 1
ATOM 2225 O O . SER A 1 290 ? -3.832 47.356 -20.153 1.00 69.06 290 SER A O 1
ATOM 2227 N N . GLU A 1 291 ? -3.453 47.103 -17.959 1.00 70.81 291 GLU A N 1
ATOM 2228 C CA . GLU A 1 291 ? -2.717 48.360 -17.761 1.00 70.81 291 GLU A CA 1
ATOM 2229 C C . GLU A 1 291 ? -1.195 48.202 -17.966 1.00 70.81 291 GLU A C 1
ATOM 2231 O O . GLU A 1 291 ? -0.484 49.203 -18.005 1.00 70.81 291 GLU A O 1
ATOM 2236 N N . GLY A 1 292 ? -0.699 46.966 -18.123 1.00 56.78 292 GLY A N 1
ATOM 2237 C CA . GLY A 1 292 ? 0.724 46.628 -18.269 1.00 56.78 292 GLY A CA 1
ATOM 2238 C C . GLY A 1 292 ? 1.305 46.689 -19.690 1.00 56.78 292 GLY A C 1
ATOM 2239 O O . GLY A 1 292 ? 2.493 46.424 -19.838 1.00 56.78 292 GLY A O 1
ATOM 2240 N N . ASP A 1 293 ? 0.512 47.049 -20.705 1.00 52.97 293 ASP A N 1
ATOM 2241 C CA . ASP A 1 293 ? 0.932 47.163 -22.119 1.00 52.97 293 ASP A CA 1
ATOM 2242 C C . ASP A 1 293 ? 0.939 48.630 -22.622 1.00 52.97 293 ASP A C 1
ATOM 2244 O O . ASP A 1 293 ? 0.453 48.944 -23.713 1.00 52.97 293 ASP A O 1
ATOM 2248 N N . LYS A 1 294 ? 1.476 49.568 -21.829 1.00 49.22 294 LYS A N 1
ATOM 2249 C CA . LYS A 1 294 ? 1.759 50.947 -22.274 1.00 49.22 294 LYS A CA 1
ATOM 2250 C C . LYS A 1 294 ? 3.163 51.402 -21.917 1.00 49.22 294 LYS A C 1
ATOM 2252 O O . LYS A 1 294 ? 3.587 51.155 -20.769 1.00 49.22 294 LYS A O 1
#